Protein AF-A0AAE0NJY9-F1 (afdb_monomer_lite)

Sequence (200 aa):
ILQGIVARLEDDDWYVRREAIEALQVRADLTEGMLQGIVARLEDKEGRVRQAAIEALQGRADLTEGMLQGIVARLEDEDGFVRLAAIQALQGRADLTERILQGVAARLKDKEGFVRRAAIEALQDRADLTEGMLQGIAARLKDEYGFVRQAAIQALQGRADLTEGMLQGIVARLKDKDRFVRQVAIEALQGRADLTEGML

Organism: NCBI:txid92902

Foldseek 3Di:
DLVVLLVQCPPPDLVSVLVSLVVQLVDPPDDPVSLVSLLVQCPPPDLSSVLSSLSSLAPDPPDDPVSLVSLLVQCPPPDLSSVLSSLNSLAPDPPDDVVSLVSLLVQCPPPDLSSVLSSLNSCAPDPPDDVVSLVSLLVQCPPPDLSSVLSSLRSCAPDPPDDPSSLLSLLVQCPPPDPSSVVSSCVSCPPDPPDDPVSD

pLDDT: mean 95.66, std 4.54, range [76.12, 98.88]

InterPro domains:
  IPR011989 Armadillo-like helical [G3DSA:1.25.10.10] (1-91)
  IPR011989 Armadillo-like helical [G3DSA:1.25.10.10] (92-196)
  IPR016024 Armadillo-type fold [SSF48371] (6-190)
  IPR027165 Condensin complex subunit 3 [PTHR14418] (95-189)

Radius of gyration: 19.78 Å; chains: 1; bounding box: 40×28×62 Å

Secondary structure (DSSP, 8-state):
-HHHHHHHTT-SSHHHHHHHHHHHHT-S---HHHHHHHHTTTT-SSHHHHHHHHHHHTT-S---HHHHHHHHHGGG-SSHHHHHHHHHHHTT-SS--HHHHHHHHHGGG-SSHHHHHHHHHHHTT-TT--HHHHHHHHHGGG-SSHHHHHHHHHHHTT-TT--HHHHHHHHTTTT-SSHHHHHHHHHHHTT-TT--GGG-

Structure (mmCIF, N/CA/C/O backbone):
data_AF-A0AAE0NJY9-F1
#
_entry.id   AF-A0AAE0NJY9-F1
#
loop_
_atom_site.group_PDB
_atom_site.id
_atom_site.type_symbol
_atom_site.label_atom_id
_atom_site.label_alt_id
_atom_site.label_comp_id
_atom_site.label_asym_id
_atom_site.label_entity_id
_atom_site.label_seq_id
_atom_site.pdbx_PDB_ins_code
_atom_site.Cartn_x
_atom_site.Cartn_y
_atom_site.Cartn_z
_atom_site.occupancy
_atom_site.B_iso_or_equiv
_atom_site.auth_seq_id
_atom_site.auth_comp_id
_atom_site.auth_asym_id
_atom_site.auth_atom_id
_atom_site.pdbx_PDB_model_num
ATOM 1 N N . ILE A 1 1 ? 10.547 -7.584 -33.315 1.00 77.94 1 ILE A N 1
ATOM 2 C CA . ILE A 1 1 ? 9.487 -6.682 -32.795 1.00 77.94 1 ILE A CA 1
ATOM 3 C C . ILE A 1 1 ? 9.705 -6.394 -31.313 1.00 77.94 1 ILE A C 1
ATOM 5 O O . ILE A 1 1 ? 10.012 -5.255 -31.011 1.00 77.94 1 ILE A O 1
ATOM 9 N N . LEU A 1 2 ? 9.676 -7.394 -30.417 1.00 85.69 2 LEU A N 1
ATOM 10 C CA . LEU A 1 2 ? 9.905 -7.188 -28.973 1.00 85.69 2 LEU A CA 1
ATOM 11 C C . LEU A 1 2 ? 11.193 -6.422 -28.639 1.00 85.69 2 LEU A C 1
ATOM 13 O O . LEU A 1 2 ? 11.139 -5.444 -27.913 1.00 85.69 2 LEU A O 1
ATOM 17 N N . GLN A 1 3 ? 12.326 -6.791 -29.243 1.00 85.31 3 GLN A N 1
ATOM 18 C CA . GLN A 1 3 ? 13.592 -6.064 -29.059 1.00 85.31 3 GLN A CA 1
ATOM 19 C C . GLN A 1 3 ? 13.505 -4.578 -29.456 1.00 85.31 3 GLN A C 1
ATOM 21 O O . GLN A 1 3 ? 14.130 -3.730 -28.834 1.00 85.31 3 GLN A O 1
ATOM 26 N N . GLY A 1 4 ? 12.687 -4.248 -30.462 1.00 91.00 4 GLY A N 1
ATOM 27 C CA . GLY A 1 4 ? 12.443 -2.861 -30.856 1.00 91.00 4 GLY A CA 1
ATOM 28 C C . GLY A 1 4 ? 11.609 -2.091 -29.830 1.00 91.00 4 GLY A C 1
ATOM 29 O O . GLY A 1 4 ? 11.867 -0.913 -29.627 1.00 91.00 4 GLY A O 1
ATOM 30 N N . ILE A 1 5 ? 10.659 -2.754 -29.161 1.00 92.75 5 ILE A N 1
ATOM 31 C CA . ILE A 1 5 ? 9.865 -2.167 -28.067 1.00 92.75 5 ILE A CA 1
ATOM 32 C C . ILE A 1 5 ? 10.745 -1.971 -26.828 1.00 92.75 5 ILE A C 1
ATOM 34 O O . ILE A 1 5 ? 10.738 -0.900 -26.238 1.00 92.75 5 ILE A O 1
ATOM 38 N N . VAL A 1 6 ? 11.573 -2.959 -26.480 1.00 94.00 6 VAL A N 1
ATOM 39 C CA . VAL A 1 6 ? 12.527 -2.858 -25.362 1.00 94.00 6 VAL A CA 1
ATOM 40 C C . VAL A 1 6 ? 13.493 -1.690 -25.572 1.00 94.00 6 VAL A C 1
ATOM 42 O O . VAL A 1 6 ? 13.722 -0.920 -24.648 1.00 94.00 6 VAL A O 1
ATOM 45 N N . ALA A 1 7 ? 13.983 -1.477 -26.796 1.00 95.00 7 ALA A N 1
ATOM 46 C CA . ALA A 1 7 ? 14.824 -0.322 -27.115 1.00 95.00 7 ALA A CA 1
ATOM 47 C C . ALA A 1 7 ? 14.106 1.035 -26.950 1.00 95.00 7 ALA A C 1
ATOM 49 O O . ALA A 1 7 ? 14.766 2.058 -26.791 1.00 95.00 7 ALA A O 1
ATOM 50 N N . ARG A 1 8 ? 12.766 1.071 -26.992 1.00 97.81 8 ARG A N 1
ATOM 51 C CA . ARG A 1 8 ? 11.973 2.285 -26.729 1.00 97.81 8 ARG A CA 1
ATOM 52 C C . ARG A 1 8 ? 11.788 2.577 -25.245 1.00 97.81 8 ARG A C 1
ATOM 54 O O . ARG A 1 8 ? 11.371 3.679 -24.911 1.00 97.81 8 ARG A O 1
ATOM 61 N N . LEU A 1 9 ? 12.176 1.664 -24.352 1.00 97.38 9 LEU A N 1
ATOM 62 C CA . LEU A 1 9 ? 12.255 1.985 -22.930 1.00 97.38 9 LEU A CA 1
ATOM 63 C C . LEU A 1 9 ? 13.255 3.114 -22.673 1.00 97.38 9 LEU A C 1
ATOM 65 O O . LEU A 1 9 ? 13.071 3.834 -21.709 1.00 97.38 9 LEU A O 1
ATOM 69 N N . GLU A 1 10 ? 14.284 3.298 -23.502 1.00 96.94 10 GLU A N 1
ATOM 70 C CA . GLU A 1 10 ? 15.310 4.349 -23.361 1.00 96.94 10 GLU A CA 1
ATOM 71 C C . GLU A 1 10 ? 15.078 5.567 -24.265 1.00 96.94 10 GLU A C 1
ATOM 73 O O . GLU A 1 10 ? 15.980 6.377 -24.448 1.00 96.94 10 GLU A O 1
ATOM 78 N N . ASP A 1 11 ? 13.887 5.703 -24.849 1.00 98.44 11 ASP A N 1
ATOM 79 C CA . ASP A 1 11 ? 13.583 6.827 -25.734 1.00 98.44 11 ASP A CA 1
ATOM 80 C C . ASP A 1 11 ? 13.664 8.180 -25.002 1.00 98.44 11 ASP A C 1
ATOM 82 O O . ASP A 1 11 ? 13.348 8.274 -23.813 1.00 98.44 11 ASP A O 1
ATOM 86 N N . ASP A 1 12 ? 14.059 9.245 -25.699 1.00 97.75 12 ASP A N 1
ATOM 87 C CA . ASP A 1 12 ? 14.152 10.586 -25.111 1.00 97.75 12 ASP A CA 1
ATOM 88 C C . ASP A 1 12 ? 12.770 11.117 -24.690 1.00 97.75 12 ASP A C 1
ATOM 90 O O . ASP A 1 12 ? 12.641 11.807 -23.664 1.00 97.75 12 ASP A O 1
ATOM 94 N N . ASP A 1 13 ? 11.721 10.749 -25.433 1.00 98.31 13 ASP A N 1
ATOM 95 C CA . ASP A 1 13 ? 10.343 11.123 -25.136 1.00 98.31 13 ASP A CA 1
ATOM 96 C C . ASP A 1 13 ? 9.743 10.205 -24.059 1.00 98.31 13 ASP A C 1
ATOM 98 O O . ASP A 1 13 ? 9.629 8.987 -24.217 1.00 98.31 13 ASP A O 1
ATOM 102 N N . TRP A 1 14 ? 9.313 10.805 -22.945 1.00 98.25 14 TRP A N 1
ATOM 103 C CA . TRP A 1 14 ? 8.690 10.076 -21.839 1.00 98.25 14 TRP A CA 1
ATOM 104 C C . TRP A 1 14 ? 7.413 9.354 -22.267 1.00 98.25 14 TRP A C 1
ATOM 106 O O . TRP A 1 14 ? 7.109 8.287 -21.731 1.00 98.25 14 TRP A O 1
ATOM 116 N N . TYR A 1 15 ? 6.685 9.909 -23.238 1.00 98.25 15 TYR A N 1
ATOM 117 C CA . TYR A 1 15 ? 5.475 9.298 -23.759 1.00 98.25 15 TYR A CA 1
ATOM 118 C C . TYR A 1 15 ? 5.816 7.984 -24.461 1.00 98.25 15 TYR A C 1
ATOM 120 O O . TYR A 1 15 ? 5.212 6.956 -24.173 1.00 98.25 15 TYR A O 1
ATOM 128 N N . VAL A 1 16 ? 6.855 7.983 -25.300 1.00 98.38 16 VAL A N 1
ATOM 129 C CA . VAL A 1 16 ? 7.323 6.779 -25.999 1.00 98.38 16 VAL A CA 1
ATOM 130 C C . VAL A 1 16 ? 7.827 5.727 -25.009 1.00 98.38 16 VAL A C 1
ATOM 132 O O . VAL A 1 16 ? 7.485 4.552 -25.156 1.00 98.38 16 VAL A O 1
ATOM 135 N N . ARG A 1 17 ? 8.563 6.132 -23.962 1.00 98.56 17 ARG A N 1
ATOM 136 C CA . ARG A 1 17 ? 8.982 5.209 -22.891 1.00 98.56 17 ARG A CA 1
ATOM 137 C C . ARG A 1 17 ? 7.787 4.558 -22.196 1.00 98.56 17 ARG A C 1
ATOM 139 O O . ARG A 1 17 ? 7.793 3.347 -21.988 1.00 98.56 17 ARG A O 1
ATOM 146 N N . ARG A 1 18 ? 6.754 5.338 -21.863 1.00 98.12 18 ARG A N 1
ATOM 147 C CA . ARG A 1 18 ? 5.529 4.829 -21.228 1.00 98.12 18 ARG A CA 1
ATOM 148 C C . ARG A 1 18 ? 4.791 3.839 -22.130 1.00 98.12 18 ARG A C 1
ATOM 150 O O . ARG A 1 18 ? 4.488 2.738 -21.689 1.00 98.12 18 ARG A O 1
ATOM 157 N N . GLU A 1 19 ? 4.552 4.195 -23.390 1.00 97.81 19 GLU A N 1
ATOM 158 C CA . GLU A 1 19 ? 3.875 3.315 -24.357 1.00 97.81 19 GLU A CA 1
ATOM 159 C C . GLU A 1 19 ? 4.654 2.010 -24.580 1.00 97.81 19 GLU A C 1
ATOM 161 O O . GLU A 1 19 ? 4.066 0.942 -24.747 1.00 97.81 19 GLU A O 1
ATOM 166 N N . ALA A 1 20 ? 5.990 2.066 -24.537 1.00 97.69 20 ALA A N 1
ATOM 167 C CA . ALA A 1 20 ? 6.818 0.869 -24.590 1.00 97.69 20 ALA A CA 1
ATOM 168 C C . ALA A 1 20 ? 6.585 -0.047 -23.377 1.00 97.69 20 ALA A C 1
ATOM 170 O O . ALA A 1 20 ? 6.495 -1.261 -23.552 1.00 97.69 20 ALA A O 1
ATOM 171 N N . ILE A 1 21 ? 6.439 0.511 -22.171 1.00 97.88 21 ILE A N 1
ATOM 172 C CA . ILE A 1 21 ? 6.099 -0.257 -20.964 1.00 97.88 21 ILE A CA 1
ATOM 173 C C . ILE A 1 21 ? 4.702 -0.878 -21.089 1.00 97.88 21 ILE A C 1
ATOM 175 O O . ILE A 1 21 ? 4.560 -2.082 -20.879 1.00 97.88 21 ILE A O 1
ATOM 179 N N . GLU A 1 22 ? 3.694 -0.099 -21.486 1.00 95.06 22 GLU A N 1
ATOM 180 C CA . GLU A 1 22 ? 2.311 -0.579 -21.656 1.00 95.06 22 GLU A CA 1
ATOM 181 C C . GLU A 1 22 ? 2.233 -1.718 -22.690 1.00 95.06 22 GLU A C 1
ATOM 183 O O . GLU A 1 22 ? 1.571 -2.738 -22.477 1.00 95.06 22 GLU A O 1
ATOM 188 N N . ALA A 1 23 ? 2.992 -1.612 -23.785 1.00 94.69 23 ALA A N 1
ATOM 189 C CA . ALA A 1 23 ? 3.089 -2.667 -24.789 1.00 94.69 23 ALA A CA 1
ATOM 190 C C . ALA A 1 23 ? 3.749 -3.957 -24.258 1.00 94.69 23 ALA A C 1
ATOM 192 O O . ALA A 1 23 ? 3.446 -5.050 -24.752 1.00 94.69 23 ALA A O 1
ATOM 193 N N . LEU A 1 24 ? 4.652 -3.854 -23.275 1.00 93.75 24 LEU A N 1
ATOM 194 C CA . LEU A 1 24 ? 5.288 -5.006 -22.627 1.00 93.75 24 LEU A CA 1
ATOM 195 C C . LEU A 1 24 ? 4.425 -5.594 -21.500 1.00 93.75 24 LEU A C 1
ATOM 197 O O . LEU A 1 24 ? 4.460 -6.805 -21.303 1.00 93.75 24 LEU A O 1
ATOM 201 N N . GLN A 1 25 ? 3.620 -4.791 -20.800 1.00 89.94 25 GLN A N 1
ATOM 202 C CA . GLN A 1 25 ? 2.792 -5.222 -19.664 1.00 89.94 25 GLN A CA 1
ATOM 203 C C . GLN A 1 25 ? 1.857 -6.391 -20.002 1.00 89.94 25 GLN A C 1
ATOM 205 O O . GLN A 1 25 ? 1.717 -7.330 -19.222 1.00 89.94 25 GLN A O 1
ATOM 210 N N . VAL A 1 26 ? 1.235 -6.370 -21.182 1.00 85.81 26 VAL A N 1
ATOM 211 C CA . VAL A 1 26 ? 0.278 -7.407 -21.616 1.00 85.81 26 VAL A CA 1
ATOM 212 C C . VAL A 1 26 ? 0.947 -8.724 -22.042 1.00 85.81 26 VAL A C 1
ATOM 214 O O . VAL A 1 26 ? 0.278 -9.643 -22.518 1.00 85.81 26 VAL A O 1
ATOM 217 N N . ARG A 1 27 ? 2.276 -8.828 -21.918 1.00 87.56 27 ARG A N 1
ATOM 218 C CA . ARG A 1 27 ? 3.069 -9.970 -22.381 1.00 87.56 27 ARG A CA 1
ATOM 219 C C . ARG A 1 27 ? 3.390 -10.929 -21.239 1.00 87.56 27 ARG A C 1
ATOM 221 O O . ARG A 1 27 ? 4.022 -10.577 -20.242 1.00 87.56 27 ARG A O 1
ATOM 228 N N . ALA A 1 28 ? 3.027 -12.192 -21.440 1.00 82.69 28 ALA A N 1
ATOM 229 C CA . ALA A 1 28 ? 3.421 -13.276 -20.545 1.00 82.69 28 ALA A CA 1
ATOM 230 C C . ALA A 1 28 ? 4.877 -13.729 -20.776 1.00 82.69 28 ALA A C 1
ATOM 232 O O . ALA A 1 28 ? 5.520 -14.215 -19.854 1.00 82.69 28 ALA A O 1
ATOM 233 N N . ASP A 1 29 ? 5.411 -13.540 -21.986 1.00 87.88 29 ASP A N 1
ATOM 234 C CA . ASP A 1 29 ? 6.684 -14.089 -22.471 1.00 87.88 29 ASP A CA 1
ATOM 235 C C . ASP A 1 29 ? 7.893 -13.147 -22.301 1.00 87.88 29 ASP A C 1
ATOM 237 O O . ASP A 1 29 ? 8.842 -13.195 -23.086 1.00 87.88 29 ASP A O 1
ATOM 241 N N . LEU A 1 30 ? 7.872 -12.274 -21.289 1.00 91.69 30 LEU A N 1
ATOM 242 C CA . LEU A 1 30 ? 9.003 -11.388 -21.003 1.00 91.69 30 LEU A CA 1
ATOM 243 C C . LEU A 1 30 ? 10.177 -12.179 -20.425 1.00 91.69 30 LEU A C 1
ATOM 245 O O . LEU A 1 30 ? 10.031 -12.921 -19.458 1.00 91.69 30 LEU A O 1
ATOM 249 N N . THR A 1 31 ? 11.361 -11.995 -21.008 1.00 93.50 31 THR A N 1
ATOM 250 C CA . THR A 1 31 ? 12.595 -12.537 -20.433 1.00 93.50 31 THR A CA 1
ATOM 251 C C . THR A 1 31 ? 13.046 -11.686 -19.250 1.00 93.50 31 THR A C 1
ATOM 253 O O . THR A 1 31 ? 12.688 -10.511 -19.144 1.00 93.50 31 THR A O 1
ATOM 256 N N . GLU A 1 32 ? 13.911 -12.236 -18.397 1.00 92.75 32 GLU A N 1
ATOM 257 C CA . GLU A 1 32 ? 14.488 -11.491 -17.272 1.00 92.75 32 GLU A CA 1
ATOM 258 C C . GLU A 1 32 ? 15.148 -10.177 -17.722 1.00 92.75 32 GLU A C 1
ATOM 260 O O . GLU A 1 32 ? 14.927 -9.138 -17.112 1.00 92.75 32 GLU A O 1
ATOM 265 N N . GLY A 1 33 ? 15.881 -10.180 -18.842 1.00 92.62 33 GLY A N 1
ATOM 266 C CA . GLY A 1 33 ? 16.490 -8.960 -19.385 1.00 92.62 33 GLY A CA 1
ATOM 267 C C . GLY A 1 33 ? 15.469 -7.890 -19.795 1.00 92.62 33 GLY A 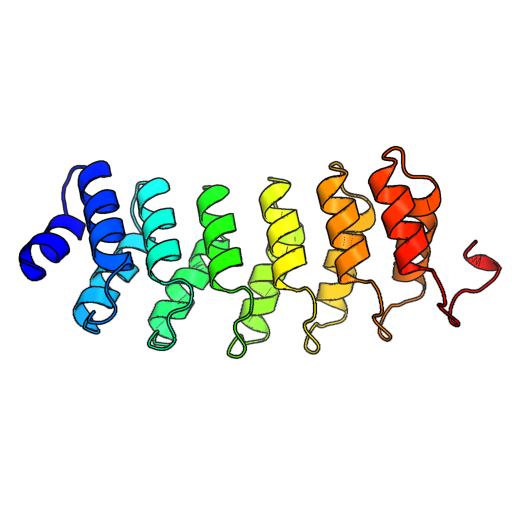C 1
ATOM 268 O O . GLY A 1 33 ? 15.734 -6.700 -19.648 1.00 92.62 33 GLY A O 1
ATOM 269 N N . MET A 1 34 ? 14.282 -8.289 -20.262 1.00 94.44 34 MET A N 1
ATOM 270 C CA . MET A 1 34 ? 13.198 -7.346 -20.568 1.00 94.44 34 MET A CA 1
ATOM 271 C C . MET A 1 34 ? 12.573 -6.786 -19.289 1.00 94.44 34 MET A C 1
ATOM 273 O O . MET A 1 34 ? 12.312 -5.586 -19.216 1.00 94.44 34 MET A O 1
ATOM 277 N N . LEU A 1 35 ? 12.392 -7.629 -18.267 1.00 95.25 35 LEU A N 1
ATOM 278 C CA . LEU A 1 35 ? 11.932 -7.193 -16.947 1.00 95.25 35 LEU A CA 1
ATOM 279 C C . LEU A 1 35 ? 12.924 -6.222 -16.303 1.00 95.25 35 LEU A C 1
ATOM 281 O O . LEU A 1 35 ? 12.499 -5.205 -15.769 1.00 95.25 35 LEU A O 1
ATOM 285 N N . GLN A 1 36 ? 14.232 -6.466 -16.425 1.00 95.50 36 GLN A N 1
ATOM 286 C CA . GLN A 1 36 ? 15.266 -5.530 -15.969 1.00 95.50 36 GLN A CA 1
ATOM 287 C C . GLN A 1 36 ? 15.153 -4.165 -16.666 1.00 95.50 36 GLN A C 1
ATOM 289 O O . GLN A 1 36 ? 15.304 -3.131 -16.020 1.00 95.50 36 GLN A O 1
ATOM 294 N N . GLY A 1 37 ? 14.813 -4.142 -17.959 1.00 96.00 37 GLY A N 1
ATOM 295 C CA . GLY A 1 37 ? 14.528 -2.897 -18.677 1.00 96.00 37 GLY A CA 1
ATOM 296 C C . GLY A 1 37 ? 13.346 -2.120 -18.083 1.00 96.00 37 GLY A C 1
ATOM 297 O O . GLY A 1 37 ? 13.431 -0.904 -17.925 1.00 96.00 37 GLY A O 1
ATOM 298 N N . ILE A 1 38 ? 12.262 -2.810 -17.711 1.00 97.38 38 ILE A N 1
ATOM 299 C CA . ILE A 1 38 ? 11.099 -2.194 -17.045 1.00 97.38 38 ILE A CA 1
ATOM 300 C C . ILE A 1 38 ? 11.475 -1.724 -15.633 1.00 97.38 38 ILE A C 1
ATOM 302 O O . ILE A 1 38 ? 11.136 -0.614 -15.236 1.00 97.38 38 ILE A O 1
ATOM 306 N N . VAL A 1 39 ? 12.235 -2.525 -14.885 1.00 98.06 39 VAL A N 1
ATOM 307 C CA . VAL A 1 39 ? 12.711 -2.189 -13.533 1.00 98.06 39 VAL A CA 1
ATOM 308 C C . VAL A 1 39 ? 13.590 -0.938 -13.555 1.00 98.06 39 VAL A C 1
ATOM 310 O O . VAL A 1 39 ? 13.431 -0.067 -12.705 1.00 98.06 39 VAL A O 1
ATOM 313 N N . ALA A 1 40 ? 14.428 -0.762 -14.579 1.00 97.94 40 ALA A N 1
ATOM 314 C CA . ALA A 1 40 ? 15.207 0.461 -14.775 1.00 97.94 40 ALA A CA 1
ATOM 315 C C . ALA A 1 40 ? 14.343 1.711 -15.049 1.00 97.94 40 ALA A C 1
ATOM 317 O O . ALA A 1 40 ? 14.844 2.835 -14.988 1.00 97.94 40 ALA A O 1
ATOM 318 N N . ARG A 1 41 ? 13.053 1.555 -15.375 1.00 98.50 41 ARG A N 1
ATOM 319 C CA . ARG A 1 41 ? 12.086 2.660 -15.510 1.00 98.50 41 ARG A CA 1
ATOM 320 C C . ARG A 1 41 ? 11.373 3.010 -14.214 1.00 98.50 41 ARG A C 1
ATOM 322 O O . ARG A 1 41 ? 10.742 4.060 -14.149 1.00 98.50 41 ARG A O 1
ATOM 329 N N . LEU A 1 42 ? 11.562 2.232 -13.148 1.00 98.62 42 LEU A N 1
ATOM 330 C CA . LEU A 1 42 ? 11.143 2.653 -11.815 1.00 98.62 42 LEU A CA 1
ATOM 331 C C . LEU A 1 42 ? 11.854 3.944 -11.400 1.00 98.62 42 LEU A C 1
ATOM 333 O O . LEU A 1 42 ? 11.258 4.734 -10.687 1.00 98.62 42 LEU A O 1
ATOM 337 N N . GLU A 1 43 ? 13.078 4.203 -11.867 1.00 98.19 43 GLU A N 1
ATOM 338 C CA . GLU A 1 43 ? 13.863 5.419 -11.582 1.00 98.19 43 GLU A CA 1
ATOM 339 C C . GLU A 1 43 ? 13.751 6.508 -12.660 1.00 98.19 43 GLU A C 1
ATOM 341 O O . GLU A 1 43 ? 14.562 7.431 -12.704 1.00 98.19 43 GLU A O 1
ATOM 346 N N . ASP A 1 44 ? 12.754 6.422 -13.544 1.00 98.69 44 ASP A N 1
ATOM 347 C CA . ASP A 1 44 ? 12.573 7.421 -14.593 1.00 98.69 44 ASP A CA 1
ATOM 348 C C . ASP A 1 44 ? 12.319 8.825 -14.020 1.00 98.69 44 ASP A C 1
ATOM 350 O O . ASP A 1 44 ? 11.645 8.991 -13.002 1.00 98.69 44 ASP A O 1
ATOM 354 N N . LYS A 1 45 ? 12.812 9.859 -14.707 1.00 97.94 45 LYS A N 1
ATOM 355 C CA . LYS A 1 45 ? 12.571 11.263 -14.336 1.00 97.94 45 LYS A CA 1
ATOM 356 C C . LYS A 1 45 ? 11.084 11.636 -14.346 1.00 97.94 45 LYS A C 1
ATOM 358 O O . LYS A 1 45 ? 10.679 12.526 -13.607 1.00 97.94 45 LYS A O 1
ATOM 363 N N . GLU A 1 46 ? 10.281 10.970 -15.172 1.00 98.56 46 GLU A N 1
ATOM 364 C CA . GLU A 1 46 ? 8.857 11.247 -15.332 1.00 98.56 46 GLU A CA 1
ATOM 365 C C . GLU A 1 46 ? 8.008 10.312 -14.461 1.00 98.56 46 GLU A C 1
ATOM 367 O O . GLU A 1 46 ? 8.038 9.090 -14.631 1.00 98.56 46 GLU A O 1
ATOM 372 N N . GLY A 1 47 ? 7.179 10.883 -13.581 1.00 98.50 47 GLY A N 1
ATOM 373 C CA . GLY A 1 47 ? 6.327 10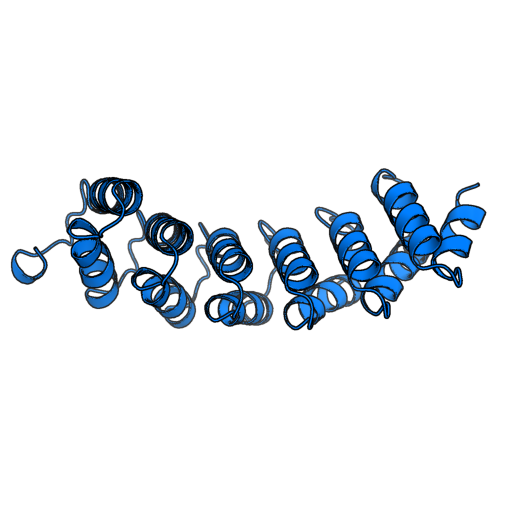.120 -12.661 1.00 98.50 47 GLY A CA 1
ATOM 374 C C . GLY A 1 47 ? 5.385 9.150 -13.379 1.00 98.50 47 GLY A C 1
ATOM 375 O O . GLY A 1 47 ? 5.223 8.010 -12.950 1.00 98.50 47 GLY A O 1
ATOM 376 N N . ARG A 1 48 ? 4.850 9.538 -14.544 1.00 98.44 48 ARG A N 1
ATOM 377 C CA . ARG A 1 48 ? 3.989 8.663 -15.365 1.00 98.44 48 ARG A CA 1
ATOM 378 C C . ARG A 1 48 ? 4.706 7.420 -15.888 1.00 98.44 48 ARG A C 1
ATOM 380 O O . ARG A 1 48 ? 4.081 6.373 -16.021 1.00 98.44 48 ARG A O 1
ATOM 387 N N . VAL A 1 49 ? 6.001 7.526 -16.186 1.00 98.75 49 VAL A N 1
ATOM 388 C CA . VAL A 1 49 ? 6.811 6.382 -16.629 1.00 98.75 49 VAL A CA 1
ATOM 389 C C . VAL A 1 49 ? 7.105 5.468 -15.440 1.00 98.75 49 VAL A C 1
ATOM 391 O O . VAL A 1 49 ? 6.953 4.253 -15.563 1.00 98.75 49 VAL A O 1
ATOM 394 N N . ARG A 1 50 ? 7.429 6.042 -14.271 1.00 98.81 50 ARG A N 1
ATOM 395 C CA . ARG A 1 50 ? 7.610 5.274 -13.027 1.00 98.81 50 ARG A CA 1
ATOM 396 C C . ARG A 1 50 ? 6.346 4.504 -12.646 1.00 98.81 50 ARG A C 1
ATOM 398 O O . ARG A 1 50 ? 6.427 3.322 -12.327 1.00 98.81 50 ARG A O 1
ATOM 405 N N . GLN A 1 51 ? 5.182 5.152 -12.720 1.00 98.69 51 GLN A N 1
ATOM 406 C CA . GLN A 1 51 ? 3.886 4.527 -12.454 1.00 98.69 51 GLN A CA 1
ATOM 407 C C . GLN A 1 51 ? 3.631 3.346 -13.402 1.00 98.69 51 GLN A C 1
ATOM 409 O O . GLN A 1 51 ? 3.381 2.239 -12.930 1.00 98.69 51 GLN A O 1
ATOM 414 N N . ALA A 1 52 ? 3.761 3.556 -14.717 1.00 98.31 52 ALA A N 1
ATOM 415 C CA . ALA A 1 52 ? 3.561 2.496 -15.706 1.00 98.31 52 ALA A CA 1
ATOM 416 C C . ALA A 1 52 ? 4.514 1.310 -15.478 1.00 98.31 52 ALA A C 1
ATOM 418 O O . ALA A 1 52 ? 4.116 0.155 -15.610 1.00 98.31 52 ALA A O 1
ATOM 419 N N . ALA A 1 53 ? 5.767 1.576 -15.088 1.00 98.56 53 ALA A N 1
ATOM 420 C CA . ALA A 1 53 ? 6.729 0.526 -14.759 1.00 98.56 53 ALA A CA 1
ATOM 421 C C . ALA A 1 53 ? 6.266 -0.329 -13.569 1.00 98.56 53 ALA A C 1
ATOM 423 O O . ALA A 1 53 ? 6.377 -1.551 -13.621 1.00 98.56 53 ALA A O 1
ATOM 424 N N . ILE A 1 54 ? 5.706 0.282 -12.520 1.00 98.56 54 ILE A N 1
ATOM 425 C CA . ILE A 1 54 ? 5.154 -0.457 -11.375 1.00 98.56 54 ILE A CA 1
ATOM 426 C C . ILE A 1 54 ? 3.952 -1.307 -11.801 1.00 98.56 54 ILE A C 1
ATOM 428 O O . ILE A 1 54 ? 3.894 -2.493 -11.475 1.00 98.56 54 ILE A O 1
ATOM 432 N N . GLU A 1 55 ? 3.018 -0.725 -12.555 1.00 97.00 55 GLU A N 1
ATOM 433 C CA . GLU A 1 55 ? 1.815 -1.413 -13.042 1.00 97.00 55 GLU A CA 1
ATOM 434 C C . GLU A 1 55 ? 2.163 -2.601 -13.955 1.00 97.00 55 GLU A C 1
ATOM 436 O O . GLU A 1 55 ? 1.523 -3.651 -13.884 1.00 97.00 55 GLU A O 1
ATOM 441 N N . ALA A 1 56 ? 3.226 -2.489 -14.755 1.00 96.56 56 ALA A N 1
ATOM 442 C CA . ALA A 1 56 ? 3.719 -3.580 -15.594 1.00 96.56 56 ALA A CA 1
ATOM 443 C C . ALA A 1 56 ? 4.351 -4.741 -14.804 1.00 96.56 56 ALA A C 1
ATOM 445 O O . ALA A 1 56 ? 4.386 -5.876 -15.289 1.00 96.56 56 ALA A O 1
ATOM 446 N N . LEU A 1 57 ? 4.852 -4.474 -13.596 1.00 95.81 57 LEU A N 1
ATOM 447 C CA . LEU A 1 57 ? 5.437 -5.479 -12.703 1.00 95.81 57 LEU A CA 1
ATOM 448 C C . LEU A 1 57 ? 4.408 -6.056 -11.714 1.00 95.81 57 LEU A C 1
ATOM 450 O O . LEU A 1 57 ? 4.661 -7.086 -11.087 1.00 95.81 57 LEU A O 1
ATOM 454 N N . GLN A 1 58 ? 3.241 -5.428 -11.569 1.00 94.31 58 GLN A N 1
ATOM 455 C CA . GLN A 1 58 ? 2.199 -5.864 -10.646 1.00 94.31 58 GLN A CA 1
ATOM 456 C C . GLN A 1 58 ? 1.703 -7.284 -10.964 1.00 94.31 58 GLN A C 1
ATOM 458 O O . GLN A 1 58 ? 1.480 -7.659 -12.113 1.00 94.31 58 GLN A O 1
ATOM 463 N N . GLY A 1 59 ? 1.513 -8.094 -9.915 1.00 90.00 59 GLY A N 1
ATOM 464 C CA . GLY A 1 59 ? 0.983 -9.459 -10.029 1.00 90.00 59 GLY A CA 1
ATOM 465 C C . GLY A 1 59 ? 1.951 -10.483 -10.631 1.00 90.00 59 GLY A C 1
ATOM 466 O O . GLY A 1 59 ? 1.609 -11.661 -10.728 1.00 90.00 59 GLY A O 1
ATOM 467 N N . ARG A 1 60 ? 3.167 -10.070 -11.005 1.00 91.06 60 ARG A N 1
ATOM 468 C CA . ARG A 1 60 ? 4.189 -10.972 -11.533 1.00 91.06 60 ARG A CA 1
ATOM 469 C C . ARG A 1 60 ? 4.811 -11.823 -10.424 1.00 91.06 60 ARG A C 1
ATOM 471 O O . ARG A 1 60 ? 5.297 -11.310 -9.410 1.00 91.06 60 ARG A O 1
ATOM 478 N N . ALA A 1 61 ? 4.797 -13.138 -10.639 1.00 88.31 61 ALA A N 1
ATOM 479 C CA . ALA A 1 61 ? 5.385 -14.131 -9.739 1.00 88.31 61 ALA A CA 1
ATOM 480 C C . ALA A 1 61 ? 6.881 -14.380 -10.013 1.00 88.31 61 ALA A C 1
ATOM 482 O O . ALA A 1 61 ? 7.573 -14.930 -9.166 1.00 88.31 61 ALA A O 1
ATOM 483 N N . ASP A 1 62 ? 7.377 -13.968 -11.181 1.00 90.06 62 ASP A N 1
ATOM 484 C CA . ASP A 1 62 ? 8.754 -14.142 -11.658 1.00 90.06 62 ASP A CA 1
ATOM 485 C C . ASP A 1 62 ? 9.685 -12.969 -11.294 1.00 90.06 62 ASP A C 1
ATOM 487 O O . ASP A 1 62 ? 10.802 -12.882 -11.801 1.00 90.06 62 ASP A O 1
ATOM 491 N N . LEU A 1 63 ? 9.253 -12.065 -10.406 1.00 93.00 63 LEU A N 1
ATOM 492 C CA . LEU A 1 63 ? 10.101 -10.976 -9.921 1.00 93.00 63 LEU A CA 1
ATOM 493 C C . LEU A 1 63 ? 11.168 -11.506 -8.965 1.00 93.00 63 LEU A C 1
ATOM 495 O O . LEU A 1 63 ? 10.860 -12.165 -7.971 1.00 93.00 63 LEU A O 1
ATOM 499 N N . THR A 1 64 ? 12.425 -11.152 -9.225 1.00 94.62 64 THR A N 1
ATOM 500 C CA . THR A 1 64 ? 13.507 -11.395 -8.268 1.00 94.62 64 THR A CA 1
ATOM 501 C C . THR A 1 64 ? 13.390 -10.447 -7.072 1.00 94.62 64 THR A C 1
ATOM 503 O O . THR A 1 64 ? 12.741 -9.399 -7.148 1.00 94.62 64 THR A O 1
ATOM 506 N N . GLU A 1 65 ? 14.067 -10.771 -5.968 1.00 93.44 65 GLU A N 1
ATOM 507 C CA . GLU A 1 65 ? 14.097 -9.908 -4.781 1.00 93.44 65 GLU A CA 1
ATOM 508 C C . GLU A 1 65 ? 14.571 -8.485 -5.118 1.00 93.44 65 GLU A C 1
ATOM 510 O O . GLU A 1 65 ? 13.966 -7.513 -4.674 1.00 93.44 65 GLU A O 1
ATOM 515 N N . GLY A 1 66 ? 15.593 -8.344 -5.969 1.00 94.81 66 GLY A N 1
ATOM 516 C CA . GLY A 1 66 ? 16.089 -7.035 -6.403 1.00 94.81 66 GLY A CA 1
ATOM 517 C C . GLY A 1 66 ? 15.043 -6.217 -7.168 1.00 94.81 66 GLY A C 1
ATOM 518 O O . GLY A 1 66 ? 14.907 -5.018 -6.931 1.00 94.81 66 GLY A O 1
ATOM 519 N N . MET A 1 67 ? 14.252 -6.861 -8.033 1.00 96.12 67 MET A N 1
ATOM 520 C CA . MET A 1 67 ? 13.160 -6.192 -8.753 1.00 96.12 67 MET A CA 1
ATOM 521 C C . MET A 1 67 ? 12.048 -5.752 -7.796 1.00 96.12 67 MET A C 1
ATOM 523 O O . MET A 1 67 ? 11.548 -4.630 -7.900 1.00 96.12 67 MET A O 1
ATOM 527 N N . LEU A 1 68 ? 11.699 -6.604 -6.825 1.00 96.19 68 LEU A N 1
ATOM 528 C CA . LEU A 1 68 ? 10.728 -6.269 -5.784 1.00 96.19 68 LEU A CA 1
ATOM 529 C C . LEU A 1 68 ? 11.206 -5.080 -4.938 1.00 96.19 68 LEU A C 1
ATOM 531 O O . LEU A 1 68 ? 10.419 -4.174 -4.671 1.00 96.19 68 LEU A O 1
ATOM 535 N N . GLN A 1 69 ? 12.491 -5.029 -4.569 1.00 96.88 69 GLN A N 1
ATOM 536 C CA . GLN A 1 69 ? 13.057 -3.886 -3.841 1.00 96.88 69 GLN A CA 1
ATOM 537 C C . GLN A 1 69 ? 12.976 -2.578 -4.640 1.00 96.88 69 GLN A C 1
ATOM 539 O O . GLN A 1 69 ? 12.762 -1.520 -4.048 1.00 96.88 69 GLN A O 1
ATOM 544 N N . GLY A 1 70 ? 13.056 -2.637 -5.973 1.00 97.69 70 GLY A N 1
ATOM 545 C CA . GLY A 1 70 ? 12.789 -1.483 -6.834 1.00 97.69 70 GLY A CA 1
ATOM 546 C C . GLY A 1 70 ? 11.379 -0.913 -6.633 1.00 97.69 70 GLY A C 1
ATOM 547 O O . GLY A 1 70 ? 11.216 0.299 -6.496 1.00 97.69 70 GLY A O 1
ATOM 548 N N . ILE A 1 71 ? 10.358 -1.776 -6.547 1.00 98.25 71 ILE A N 1
ATOM 549 C CA . ILE A 1 71 ? 8.969 -1.364 -6.267 1.00 98.25 71 ILE A CA 1
ATOM 550 C C . ILE A 1 71 ? 8.853 -0.815 -4.839 1.00 98.25 71 ILE A C 1
ATOM 552 O O . ILE A 1 71 ? 8.238 0.228 -4.623 1.00 98.25 71 ILE A O 1
ATOM 556 N N . VAL A 1 72 ? 9.485 -1.470 -3.861 1.00 98.44 72 VAL A N 1
ATOM 557 C CA . VAL A 1 72 ? 9.491 -1.022 -2.456 1.00 98.44 72 VAL A CA 1
ATOM 558 C C . VAL A 1 72 ? 10.084 0.383 -2.326 1.00 98.44 72 VAL A C 1
ATOM 560 O O . VAL A 1 72 ? 9.530 1.213 -1.608 1.00 98.44 72 VAL A O 1
ATOM 563 N N . ALA A 1 73 ? 11.145 0.703 -3.070 1.00 98.50 73 ALA A N 1
ATOM 564 C CA . ALA A 1 73 ? 11.732 2.043 -3.088 1.00 98.50 73 ALA A CA 1
ATOM 565 C C . ALA A 1 73 ? 10.773 3.120 -3.633 1.00 98.50 73 ALA A C 1
ATOM 567 O O . ALA A 1 73 ? 10.933 4.303 -3.332 1.00 98.50 73 ALA A O 1
ATOM 568 N N . ARG A 1 74 ? 9.762 2.746 -4.429 1.00 98.69 74 ARG A N 1
ATOM 569 C CA . ARG A 1 74 ? 8.717 3.661 -4.923 1.00 98.69 74 ARG A CA 1
ATOM 570 C C . ARG A 1 74 ? 7.614 3.941 -3.916 1.00 98.69 74 ARG A C 1
ATOM 572 O O . ARG A 1 74 ? 6.838 4.869 -4.122 1.00 98.69 74 ARG A O 1
ATOM 579 N N . LEU A 1 75 ? 7.606 3.261 -2.769 1.00 98.81 75 LEU A N 1
ATOM 580 C CA . LEU A 1 75 ? 6.788 3.702 -1.646 1.00 98.81 75 LEU A CA 1
ATOM 581 C C . LEU A 1 75 ? 7.155 5.124 -1.221 1.00 98.81 75 LEU A C 1
ATOM 583 O O . LEU A 1 75 ? 6.281 5.806 -0.717 1.00 98.81 75 LEU A O 1
ATOM 587 N N . GLU A 1 76 ? 8.395 5.586 -1.394 1.00 98.44 76 GLU A N 1
ATOM 588 C CA . GLU A 1 76 ? 8.862 6.927 -0.991 1.00 98.44 76 GLU A CA 1
ATOM 589 C C . GLU A 1 76 ? 8.944 7.930 -2.150 1.00 98.44 76 GLU A C 1
ATOM 591 O O . GLU A 1 76 ? 9.561 8.984 -2.011 1.00 98.44 76 GLU A O 1
ATOM 596 N N . ASP A 1 77 ? 8.319 7.622 -3.286 1.00 98.81 77 ASP A N 1
ATOM 597 C CA . ASP A 1 77 ? 8.340 8.495 -4.458 1.00 98.81 77 ASP A CA 1
ATOM 598 C C . ASP A 1 77 ? 7.739 9.882 -4.170 1.00 98.81 77 ASP A C 1
ATOM 600 O O . ASP A 1 77 ? 6.819 10.022 -3.364 1.00 98.81 77 ASP A O 1
ATOM 604 N N . GLU A 1 78 ? 8.227 10.924 -4.838 1.00 98.31 78 GLU A N 1
ATOM 605 C CA . GLU A 1 78 ? 7.694 12.286 -4.703 1.00 98.31 78 GLU A CA 1
ATOM 606 C C . GLU A 1 78 ? 6.238 12.407 -5.197 1.00 98.31 78 GLU A C 1
ATOM 608 O O . GLU A 1 78 ? 5.436 13.161 -4.623 1.00 98.31 78 GLU A O 1
ATOM 613 N N . ASP A 1 79 ? 5.873 11.619 -6.212 1.00 98.69 79 ASP A N 1
ATOM 614 C CA . ASP A 1 79 ? 4.555 11.609 -6.836 1.00 98.69 79 ASP A CA 1
ATOM 615 C C . ASP A 1 79 ? 3.611 10.653 -6.091 1.00 98.69 79 ASP A C 1
ATOM 617 O O . ASP A 1 79 ? 3.887 9.464 -5.907 1.00 98.69 79 ASP A O 1
ATOM 621 N N . GLY A 1 80 ? 2.459 11.174 -5.661 1.00 98.69 80 GLY A N 1
ATOM 622 C CA . GLY A 1 80 ? 1.447 10.394 -4.952 1.00 98.69 80 GLY A CA 1
ATOM 623 C C . GLY A 1 80 ? 0.879 9.235 -5.775 1.00 98.69 80 GLY A C 1
ATOM 624 O O . GLY A 1 80 ? 0.575 8.190 -5.199 1.00 98.69 80 GLY A O 1
ATOM 625 N N . PHE A 1 81 ? 0.765 9.367 -7.100 1.00 98.69 81 PHE A N 1
ATOM 626 C CA . PHE A 1 81 ? 0.278 8.287 -7.966 1.00 98.69 81 PHE A CA 1
ATOM 627 C C . PHE A 1 81 ? 1.292 7.148 -8.090 1.00 98.69 81 PHE A C 1
ATOM 629 O O . PHE A 1 81 ? 0.903 5.981 -8.104 1.00 98.69 81 PHE A O 1
ATOM 636 N N . VAL A 1 82 ? 2.590 7.461 -8.077 1.00 98.88 82 VAL A N 1
ATOM 637 C CA . VAL A 1 82 ? 3.652 6.444 -8.058 1.00 98.88 82 VAL A CA 1
ATOM 638 C C . VAL A 1 82 ? 3.656 5.701 -6.721 1.00 98.88 82 VAL A C 1
ATOM 640 O O . VAL A 1 82 ? 3.712 4.470 -6.702 1.00 98.88 82 VAL A O 1
ATOM 643 N N . ARG A 1 83 ? 3.498 6.416 -5.597 1.00 98.88 83 ARG A N 1
ATOM 644 C CA . ARG A 1 83 ? 3.354 5.779 -4.275 1.00 98.88 83 ARG A CA 1
ATOM 645 C C . ARG A 1 83 ? 2.114 4.890 -4.191 1.00 98.88 83 ARG A C 1
ATOM 647 O O . ARG A 1 83 ? 2.193 3.792 -3.645 1.00 98.88 83 ARG A O 1
ATOM 654 N N . LEU A 1 84 ? 0.985 5.337 -4.745 1.00 98.81 84 LEU A N 1
ATOM 655 C CA . LEU A 1 84 ? -0.240 4.539 -4.848 1.00 98.81 84 LEU A CA 1
ATOM 656 C C . LEU A 1 84 ? 0.007 3.242 -5.629 1.00 98.81 84 LEU A C 1
ATOM 658 O O . LEU A 1 84 ? -0.307 2.167 -5.118 1.00 98.81 84 LEU A O 1
ATOM 662 N N . ALA A 1 85 ? 0.604 3.335 -6.820 1.00 98.62 85 ALA A N 1
ATOM 663 C CA . ALA A 1 85 ? 0.912 2.171 -7.644 1.00 98.62 85 ALA A CA 1
ATOM 664 C C . ALA A 1 85 ? 1.850 1.197 -6.914 1.00 98.62 85 ALA A C 1
ATOM 666 O O . ALA A 1 85 ? 1.616 -0.010 -6.931 1.00 98.62 85 ALA A O 1
ATOM 667 N N . ALA A 1 86 ? 2.866 1.702 -6.202 1.00 98.81 86 ALA A N 1
ATOM 668 C CA . ALA A 1 86 ? 3.773 0.869 -5.409 1.00 98.81 86 ALA A CA 1
ATOM 669 C C . ALA A 1 86 ? 3.026 0.077 -4.326 1.00 98.81 86 ALA A C 1
ATOM 671 O O . ALA A 1 86 ? 3.248 -1.122 -4.169 1.00 98.81 86 ALA A O 1
ATOM 672 N N . ILE A 1 87 ? 2.100 0.721 -3.608 1.00 98.75 87 ILE A N 1
ATOM 673 C CA . ILE A 1 87 ? 1.269 0.050 -2.601 1.00 98.75 87 ILE A CA 1
ATOM 674 C C . ILE A 1 87 ? 0.387 -1.027 -3.250 1.00 98.75 87 ILE A C 1
ATOM 676 O O . ILE A 1 87 ? 0.337 -2.152 -2.755 1.00 98.75 87 ILE A O 1
ATOM 680 N N . GLN A 1 88 ? -0.265 -0.713 -4.372 1.00 98.06 88 GLN A N 1
ATOM 681 C CA . GLN A 1 88 ? -1.131 -1.654 -5.093 1.00 98.06 88 GLN A CA 1
ATOM 682 C C . GLN A 1 88 ? -0.358 -2.851 -5.662 1.00 98.06 88 GLN A C 1
ATOM 684 O O . GLN A 1 88 ? -0.863 -3.971 -5.642 1.00 98.06 88 GLN A O 1
ATOM 689 N N . ALA A 1 89 ? 0.882 -2.650 -6.112 1.00 97.50 89 ALA A N 1
ATOM 690 C CA . ALA A 1 89 ? 1.740 -3.730 -6.594 1.00 97.50 89 ALA A CA 1
ATOM 691 C C . ALA A 1 89 ? 2.207 -4.681 -5.478 1.00 97.50 89 ALA A C 1
ATOM 693 O O . ALA A 1 89 ? 2.476 -5.856 -5.738 1.00 97.50 89 ALA A O 1
ATOM 694 N N . LEU A 1 90 ? 2.294 -4.188 -4.238 1.00 97.19 90 LEU A N 1
ATOM 695 C CA . LEU A 1 90 ? 2.626 -4.989 -3.057 1.00 97.19 90 LEU A CA 1
ATOM 696 C C . LEU A 1 90 ? 1.387 -5.644 -2.424 1.00 97.19 90 LEU A C 1
ATOM 698 O O . LEU A 1 90 ? 1.510 -6.656 -1.735 1.00 97.19 90 LEU A O 1
ATOM 702 N N . GLN A 1 91 ? 0.189 -5.110 -2.655 1.00 95.81 91 GLN A N 1
ATOM 703 C CA . GLN A 1 91 ? -1.049 -5.641 -2.091 1.00 95.81 91 GLN A CA 1
ATOM 704 C C . GLN A 1 91 ? -1.278 -7.111 -2.484 1.00 95.81 91 GLN A C 1
ATOM 706 O O . GLN A 1 91 ? -1.120 -7.510 -3.635 1.00 95.81 91 GLN A O 1
ATOM 711 N N . GLY A 1 92 ? -1.665 -7.931 -1.502 1.00 91.56 92 GLY A N 1
ATOM 712 C CA . GLY A 1 92 ? -1.966 -9.354 -1.700 1.00 91.56 92 GLY A CA 1
ATOM 713 C C . GLY A 1 92 ? -0.742 -10.261 -1.874 1.00 91.56 92 GLY A C 1
ATOM 714 O O . GLY A 1 92 ? -0.898 -11.480 -1.938 1.00 91.56 92 GLY A O 1
ATOM 715 N N . ARG A 1 93 ? 0.478 -9.710 -1.905 1.00 93.50 93 ARG A N 1
ATOM 716 C CA . ARG A 1 93 ? 1.703 -10.513 -1.942 1.00 93.50 93 ARG A CA 1
ATOM 717 C C . ARG A 1 93 ? 1.933 -11.231 -0.608 1.00 93.50 93 ARG A C 1
ATOM 719 O O . ARG A 1 93 ? 1.926 -10.621 0.467 1.00 93.50 93 ARG A O 1
ATOM 726 N N . ALA A 1 94 ? 2.149 -12.542 -0.684 1.00 89.81 94 ALA A N 1
ATOM 727 C CA . ALA A 1 94 ? 2.414 -13.389 0.480 1.00 89.81 94 ALA A CA 1
ATOM 728 C C . ALA A 1 94 ? 3.895 -13.380 0.901 1.00 89.81 94 ALA A C 1
ATOM 730 O O . ALA A 1 94 ? 4.206 -13.672 2.049 1.00 89.81 94 ALA A O 1
ATOM 731 N N . ASP A 1 95 ? 4.799 -13.017 -0.009 1.00 90.00 95 ASP A N 1
ATOM 732 C CA . ASP A 1 95 ? 6.256 -13.023 0.162 1.00 90.00 95 ASP A CA 1
ATOM 733 C C . ASP A 1 95 ? 6.820 -11.716 0.752 1.00 90.00 95 ASP A C 1
ATOM 735 O O . ASP A 1 95 ? 8.028 -11.480 0.723 1.00 90.00 95 ASP A O 1
ATOM 739 N N . LEU A 1 96 ? 5.963 -10.847 1.298 1.00 94.56 96 LEU A N 1
ATOM 740 C CA . LEU A 1 96 ? 6.402 -9.591 1.901 1.00 94.56 96 LEU A CA 1
ATOM 741 C C . LEU A 1 96 ? 7.016 -9.819 3.280 1.00 94.56 96 LEU A C 1
ATOM 743 O O . LEU A 1 96 ? 6.392 -10.387 4.172 1.00 94.56 96 LEU A O 1
ATOM 747 N N . THR A 1 97 ? 8.223 -9.295 3.474 1.00 95.81 97 THR A N 1
ATOM 748 C CA . THR A 1 97 ? 8.856 -9.248 4.795 1.00 95.81 97 THR A CA 1
ATOM 749 C C . THR A 1 97 ? 8.206 -8.183 5.676 1.00 95.81 97 THR A C 1
ATOM 751 O O . THR A 1 97 ? 7.659 -7.194 5.178 1.00 95.81 97 THR A O 1
ATOM 754 N N . GLU A 1 98 ? 8.353 -8.313 6.997 1.00 96.56 98 GLU A N 1
ATOM 755 C CA . GLU A 1 98 ? 7.884 -7.293 7.945 1.00 96.56 98 GLU A CA 1
ATOM 756 C C . GLU A 1 98 ? 8.445 -5.902 7.608 1.00 96.56 98 GLU A C 1
ATOM 758 O O . GLU A 1 98 ? 7.724 -4.911 7.666 1.00 96.56 98 GLU A O 1
ATOM 763 N N . ARG A 1 99 ? 9.709 -5.813 7.171 1.00 96.62 99 ARG A N 1
ATOM 764 C CA . ARG A 1 99 ? 10.332 -4.546 6.758 1.00 96.62 99 ARG A CA 1
ATOM 765 C C . ARG A 1 99 ? 9.582 -3.881 5.600 1.00 96.62 99 ARG A C 1
ATOM 767 O O . ARG A 1 99 ? 9.422 -2.662 5.601 1.00 96.62 99 ARG A O 1
ATOM 774 N N . ILE A 1 100 ? 9.113 -4.657 4.623 1.00 97.69 100 ILE A N 1
ATOM 775 C CA . ILE A 1 100 ? 8.319 -4.123 3.509 1.00 97.69 100 ILE A CA 1
ATOM 776 C C . ILE A 1 100 ? 6.949 -3.660 4.016 1.00 97.69 100 ILE A C 1
ATOM 778 O O . ILE A 1 100 ? 6.513 -2.559 3.679 1.00 97.69 100 ILE A O 1
ATOM 782 N N . LEU A 1 101 ? 6.306 -4.442 4.888 1.00 98.19 101 LEU A N 1
ATOM 783 C CA . LEU A 1 101 ? 5.041 -4.051 5.517 1.00 98.19 101 LEU A CA 1
ATOM 784 C C . LEU A 1 101 ? 5.183 -2.777 6.358 1.00 98.19 101 LEU A C 1
ATOM 786 O O . LEU A 1 101 ? 4.287 -1.938 6.342 1.00 98.19 101 LEU A O 1
ATOM 790 N N . GLN A 1 102 ? 6.317 -2.571 7.033 1.00 98.06 102 GLN A N 1
ATOM 791 C CA . GLN A 1 102 ? 6.626 -1.319 7.732 1.00 98.06 102 GLN A CA 1
ATOM 792 C C . GLN A 1 102 ? 6.731 -0.140 6.752 1.00 98.06 102 GLN A C 1
ATOM 794 O O . GLN A 1 102 ? 6.233 0.946 7.053 1.00 98.06 102 GLN A O 1
ATOM 799 N N . GLY A 1 103 ? 7.308 -0.353 5.565 1.00 98.12 103 GLY A N 1
ATOM 800 C CA . GLY A 1 103 ? 7.317 0.633 4.480 1.00 98.12 103 GLY A CA 1
ATOM 801 C C . GLY A 1 103 ? 5.906 1.011 4.015 1.00 98.12 103 GLY A C 1
ATOM 802 O O . GLY A 1 103 ? 5.592 2.196 3.892 1.00 98.12 103 GLY A O 1
ATOM 803 N N . VAL A 1 104 ? 5.021 0.025 3.831 1.00 98.62 104 VAL A N 1
ATOM 804 C CA . VAL A 1 104 ? 3.601 0.266 3.509 1.00 98.62 104 VAL A CA 1
ATOM 805 C C . VAL A 1 104 ? 2.902 0.989 4.667 1.00 98.62 104 VAL A C 1
ATOM 807 O O . VAL A 1 104 ? 2.220 1.990 4.457 1.00 98.62 104 VAL A O 1
ATOM 810 N N . ALA A 1 105 ? 3.130 0.569 5.912 1.00 98.69 105 ALA A N 1
ATOM 811 C CA . ALA A 1 105 ? 2.556 1.201 7.098 1.00 98.69 105 ALA A CA 1
ATOM 812 C C . ALA A 1 105 ? 3.019 2.656 7.285 1.00 98.69 105 ALA A C 1
ATOM 814 O O . ALA A 1 105 ? 2.255 3.490 7.776 1.00 98.69 105 ALA A O 1
ATOM 815 N N . ALA A 1 106 ? 4.225 3.018 6.839 1.00 98.62 106 ALA A N 1
ATOM 816 C CA . ALA A 1 106 ? 4.674 4.409 6.835 1.00 98.62 106 ALA A CA 1
ATOM 817 C C . ALA A 1 106 ? 3.776 5.307 5.959 1.00 98.62 106 ALA A C 1
ATOM 819 O O . ALA A 1 106 ? 3.571 6.482 6.282 1.00 98.62 106 ALA A O 1
ATOM 820 N N . ARG A 1 107 ? 3.168 4.752 4.899 1.00 98.81 107 ARG A N 1
ATOM 821 C CA . ARG A 1 107 ? 2.215 5.449 4.018 1.00 98.81 107 ARG A CA 1
ATOM 822 C C . ARG A 1 107 ? 0.833 5.648 4.627 1.00 98.81 107 ARG A C 1
ATOM 824 O O . ARG A 1 107 ? 0.058 6.456 4.126 1.00 98.81 107 ARG A O 1
ATOM 831 N N . LEU A 1 108 ? 0.551 5.068 5.794 1.00 98.81 108 LEU A N 1
ATOM 832 C CA . LEU A 1 108 ? -0.636 5.446 6.560 1.00 98.81 108 LEU A CA 1
ATOM 833 C C . LEU A 1 108 ? -0.618 6.943 6.891 1.00 98.81 108 LEU A C 1
ATOM 835 O O . LEU A 1 108 ? -1.682 7.533 7.002 1.00 98.81 108 LEU A O 1
ATOM 839 N N . LYS A 1 109 ? 0.552 7.579 7.045 1.00 98.50 109 LYS A N 1
ATOM 840 C CA . LYS A 1 109 ? 0.705 9.017 7.357 1.00 98.50 109 LYS A CA 1
ATOM 841 C C . LYS A 1 109 ? 0.958 9.893 6.122 1.00 98.50 109 LYS A C 1
ATOM 843 O O . LYS A 1 109 ? 1.428 11.017 6.269 1.00 98.50 109 LYS A O 1
ATOM 848 N N . ASP A 1 110 ? 0.689 9.378 4.929 1.00 98.88 110 ASP A N 1
ATOM 849 C CA . ASP A 1 110 ? 0.940 10.091 3.680 1.00 98.88 110 ASP A CA 1
ATOM 850 C C . ASP A 1 110 ? 0.135 11.401 3.562 1.00 98.88 110 ASP A C 1
ATOM 852 O O . ASP A 1 110 ? -0.959 11.521 4.121 1.00 98.88 110 ASP A O 1
ATOM 856 N N . LYS A 1 111 ? 0.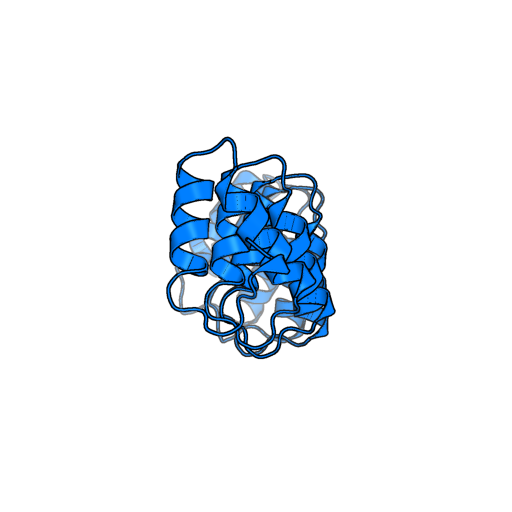668 12.394 2.843 1.00 98.31 111 LYS A N 1
ATOM 857 C CA . LYS A 1 111 ? 0.010 13.697 2.660 1.00 98.31 111 LYS A CA 1
ATOM 858 C C . LYS A 1 111 ? -1.254 13.577 1.796 1.00 98.31 111 LYS A C 1
ATOM 860 O O . LYS A 1 111 ? -2.234 14.270 2.070 1.00 98.31 111 LYS A O 1
ATOM 865 N N . GLU A 1 112 ? -1.291 12.667 0.821 1.00 98.75 112 GLU A N 1
ATOM 866 C CA . GLU A 1 112 ? -2.469 12.437 -0.013 1.00 98.75 112 GLU A CA 1
ATOM 867 C C . GLU A 1 112 ? -3.389 11.352 0.577 1.00 98.75 112 GLU A C 1
ATOM 869 O O . GLU A 1 112 ? -2.988 10.218 0.843 1.00 98.75 112 GLU A O 1
ATOM 874 N N . GLY A 1 113 ? -4.678 11.673 0.737 1.00 98.75 113 GLY A N 1
ATOM 875 C CA . GLY A 1 113 ? -5.651 10.760 1.351 1.00 98.75 113 GLY A CA 1
ATOM 876 C C . GLY A 1 113 ? -5.838 9.437 0.601 1.00 98.75 113 GLY A C 1
ATOM 877 O O . GLY A 1 113 ? -6.048 8.403 1.231 1.00 98.75 113 GLY A O 1
ATOM 878 N N . PHE A 1 114 ? -5.725 9.436 -0.731 1.00 98.75 114 PHE A N 1
ATOM 879 C CA . PHE A 1 114 ? -5.841 8.207 -1.525 1.00 98.75 114 PHE A CA 1
ATOM 880 C C . PHE A 1 114 ? -4.668 7.242 -1.289 1.00 98.75 114 PHE A C 1
ATOM 882 O O . PHE A 1 114 ? -4.884 6.034 -1.257 1.00 98.75 114 PHE A O 1
ATOM 889 N N . VAL A 1 115 ? -3.459 7.755 -1.026 1.00 98.88 115 VAL A N 1
ATOM 890 C CA . VAL A 1 115 ? -2.294 6.934 -0.654 1.00 98.88 115 VAL A CA 1
ATOM 891 C C . VAL A 1 115 ? -2.497 6.341 0.739 1.00 98.88 115 VAL A C 1
ATOM 893 O O . VAL A 1 115 ? -2.269 5.149 0.942 1.00 98.88 115 VAL A O 1
ATOM 896 N N . ARG A 1 116 ? -3.016 7.135 1.689 1.00 98.88 116 ARG A N 1
ATOM 897 C CA . ARG A 1 116 ? -3.365 6.637 3.032 1.00 98.88 116 ARG A CA 1
ATOM 898 C C . ARG A 1 116 ? -4.387 5.505 2.972 1.00 98.88 116 ARG A C 1
ATOM 900 O O . ARG A 1 116 ? -4.214 4.502 3.657 1.00 98.88 116 ARG A O 1
ATOM 907 N N . ARG A 1 117 ? -5.435 5.652 2.152 1.00 98.81 117 ARG A N 1
ATOM 908 C CA . ARG A 1 117 ? -6.440 4.602 1.930 1.00 98.81 117 ARG A CA 1
ATOM 909 C C . ARG A 1 117 ? -5.804 3.336 1.358 1.00 98.81 117 ARG A C 1
ATOM 911 O O . ARG A 1 117 ? -6.021 2.271 1.922 1.00 98.81 117 ARG A O 1
ATOM 918 N N . ALA A 1 118 ? -5.007 3.459 0.300 1.00 98.75 118 ALA A N 1
ATOM 919 C CA . ALA A 1 118 ? -4.352 2.307 -0.310 1.00 98.75 118 ALA A CA 1
ATOM 920 C C . ALA A 1 118 ? -3.442 1.575 0.685 1.00 98.75 118 ALA A C 1
ATOM 922 O O . ALA A 1 118 ? -3.431 0.350 0.721 1.00 98.75 118 ALA A O 1
ATOM 923 N N . ALA A 1 119 ? -2.721 2.306 1.543 1.00 98.88 119 ALA A N 1
ATOM 924 C CA . ALA A 1 119 ? -1.900 1.701 2.590 1.00 98.88 119 ALA A CA 1
ATOM 925 C C . ALA A 1 119 ? -2.739 0.889 3.591 1.00 98.88 119 ALA A C 1
ATOM 927 O O . ALA A 1 119 ? -2.313 -0.182 4.012 1.00 98.88 119 ALA A O 1
ATOM 928 N N . ILE A 1 120 ? -3.933 1.370 3.955 1.00 98.88 120 ILE A N 1
ATOM 929 C CA . ILE A 1 120 ? -4.865 0.617 4.807 1.00 98.88 120 ILE A CA 1
ATOM 930 C C . ILE A 1 120 ? -5.334 -0.655 4.090 1.00 98.88 120 ILE A C 1
ATOM 932 O O . ILE A 1 120 ? -5.264 -1.732 4.672 1.00 98.88 120 ILE A O 1
ATOM 936 N N . GLU A 1 121 ? -5.765 -0.541 2.832 1.00 98.25 121 GLU A N 1
ATOM 937 C CA . GLU A 1 121 ? -6.255 -1.672 2.027 1.00 98.25 121 GLU A CA 1
ATOM 938 C C . GLU A 1 121 ? -5.164 -2.729 1.786 1.00 98.25 121 GLU A C 1
ATOM 940 O O . GLU A 1 121 ? -5.440 -3.923 1.836 1.00 98.25 121 GLU A O 1
ATOM 945 N N . ALA A 1 122 ? -3.908 -2.319 1.595 1.00 98.00 122 ALA A N 1
ATOM 946 C CA . ALA A 1 122 ? -2.786 -3.240 1.415 1.00 98.00 122 ALA A CA 1
ATOM 947 C C . ALA A 1 122 ? -2.389 -3.991 2.697 1.00 98.00 122 ALA A C 1
ATOM 949 O O . ALA A 1 122 ? -1.832 -5.088 2.623 1.00 98.00 122 ALA A O 1
ATOM 950 N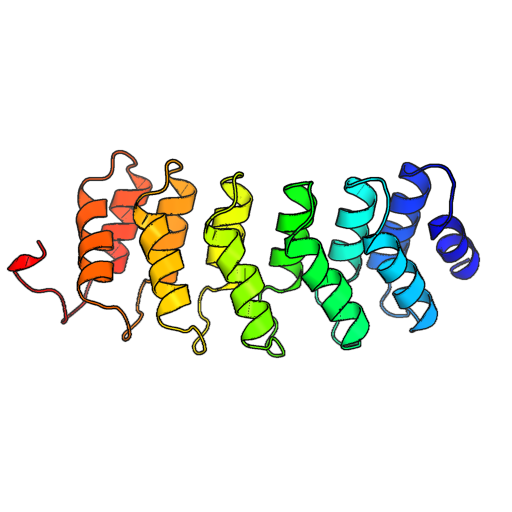 N . LEU A 1 123 ? -2.664 -3.408 3.866 1.00 97.88 123 LEU A N 1
ATOM 951 C CA . LEU A 1 123 ? -2.467 -4.052 5.166 1.00 97.88 123 LEU A CA 1
ATOM 952 C C . LEU A 1 123 ? -3.712 -4.826 5.623 1.00 97.88 123 LEU A C 1
ATOM 954 O O . LEU A 1 123 ? -3.630 -5.594 6.579 1.00 97.88 123 LEU A O 1
ATOM 958 N N . GLN A 1 124 ? -4.853 -4.648 4.957 1.00 94.62 124 GLN A N 1
ATOM 959 C CA . GLN A 1 124 ? -6.094 -5.335 5.289 1.00 94.62 124 GLN A CA 1
ATOM 960 C C . GLN A 1 124 ? -5.919 -6.861 5.220 1.00 94.62 124 GLN A C 1
ATOM 962 O O . GLN A 1 124 ? -5.164 -7.377 4.397 1.00 94.62 124 GLN A O 1
ATOM 967 N N . ASP A 1 125 ? -6.608 -7.580 6.110 1.00 88.94 125 ASP A N 1
ATOM 968 C CA . ASP A 1 125 ? -6.666 -9.050 6.159 1.00 88.94 125 ASP A CA 1
ATOM 969 C C . ASP A 1 125 ? -5.318 -9.759 6.383 1.00 88.94 125 ASP A C 1
ATOM 971 O O . ASP A 1 125 ? -5.226 -10.988 6.350 1.00 88.94 125 ASP A O 1
ATOM 975 N N . ARG A 1 126 ? -4.262 -9.001 6.697 1.00 93.94 126 ARG A N 1
ATOM 976 C CA . ARG A 1 126 ? -2.960 -9.547 7.075 1.00 93.94 126 ARG A CA 1
ATOM 977 C C . ARG A 1 126 ? -2.954 -10.007 8.531 1.00 93.94 126 ARG A C 1
ATOM 979 O O . ARG A 1 126 ? -3.246 -9.238 9.452 1.00 93.94 126 ARG A O 1
ATOM 986 N N . ALA A 1 127 ? -2.593 -11.269 8.745 1.00 91.56 127 ALA A N 1
ATOM 987 C CA . ALA A 1 127 ? -2.461 -11.854 10.080 1.00 91.56 127 ALA A CA 1
ATOM 988 C C . ALA A 1 127 ? -1.127 -11.497 10.762 1.00 91.56 127 ALA A C 1
ATOM 990 O O . ALA A 1 127 ? -1.028 -11.554 11.981 1.00 91.56 127 ALA A O 1
ATOM 991 N N . ASP A 1 128 ? -0.116 -11.109 9.986 1.00 93.31 128 ASP A N 1
ATOM 992 C CA . ASP A 1 128 ? 1.259 -10.824 10.412 1.00 93.31 128 ASP A CA 1
ATOM 993 C C . ASP A 1 128 ? 1.515 -9.337 10.721 1.00 93.31 128 ASP A C 1
ATOM 995 O O . ASP A 1 128 ? 2.662 -8.895 10.778 1.00 93.31 128 ASP A O 1
ATOM 999 N N . LEU A 1 129 ? 0.456 -8.546 10.926 1.00 96.31 129 LEU A N 1
ATOM 1000 C CA . LEU A 1 129 ? 0.601 -7.147 11.325 1.00 96.31 129 LEU A CA 1
ATOM 1001 C C . LEU A 1 129 ? 1.089 -7.033 12.767 1.00 96.31 129 LEU A C 1
ATOM 1003 O O . LEU A 1 129 ? 0.548 -7.657 13.678 1.00 96.31 129 LEU A O 1
ATOM 1007 N N . THR A 1 130 ? 2.060 -6.151 12.991 1.00 96.88 130 THR A N 1
ATOM 1008 C CA . THR A 1 130 ? 2.465 -5.784 14.349 1.00 96.88 130 THR A CA 1
ATOM 1009 C C . THR A 1 130 ? 1.440 -4.847 14.985 1.00 96.88 130 THR A C 1
ATOM 1011 O O . THR A 1 130 ? 0.732 -4.107 14.293 1.00 96.88 130 THR A O 1
ATOM 1014 N N . GLU A 1 131 ? 1.409 -4.791 16.319 1.00 96.38 131 GLU A N 1
ATOM 1015 C CA . GLU A 1 131 ? 0.560 -3.831 17.035 1.00 96.38 131 GLU A CA 1
ATOM 1016 C C . GLU A 1 131 ? 0.827 -2.388 16.570 1.00 96.38 131 GLU A C 1
ATOM 1018 O O . GLU A 1 131 ? -0.106 -1.613 16.380 1.00 96.38 131 GLU A O 1
ATOM 1023 N N . GLY A 1 132 ? 2.086 -2.031 16.291 1.00 97.62 132 GLY A N 1
ATOM 1024 C CA . GLY A 1 132 ? 2.445 -0.706 15.777 1.00 97.62 132 GLY A CA 1
ATOM 1025 C C . GLY A 1 132 ? 1.776 -0.366 14.438 1.00 97.62 132 GLY A C 1
ATOM 1026 O O . GLY A 1 132 ? 1.351 0.774 14.235 1.00 97.62 132 GLY A O 1
ATOM 1027 N N . MET A 1 133 ? 1.622 -1.346 13.542 1.00 98.44 133 MET A N 1
ATOM 1028 C CA . MET A 1 133 ? 0.897 -1.168 12.277 1.00 98.44 133 MET A CA 1
ATOM 1029 C C . MET A 1 133 ? -0.604 -0.992 12.522 1.00 98.44 133 MET A C 1
ATOM 1031 O O . MET A 1 133 ? -1.209 -0.077 11.959 1.00 98.44 133 MET A O 1
ATOM 1035 N N . LEU A 1 134 ? -1.190 -1.790 13.420 1.00 98.38 134 LEU A N 1
ATOM 1036 C CA . LEU A 1 134 ? -2.597 -1.664 13.816 1.00 98.38 134 LEU A CA 1
ATOM 1037 C C . LEU A 1 134 ? -2.891 -0.311 14.477 1.00 98.38 134 LEU A C 1
ATOM 1039 O O . LEU A 1 134 ? -3.890 0.325 14.150 1.00 98.38 134 LEU A O 1
ATOM 1043 N N . GLN A 1 135 ? -1.994 0.190 15.331 1.00 98.31 135 GLN A N 1
ATOM 1044 C CA . GLN A 1 135 ? -2.084 1.540 15.901 1.00 98.31 135 GLN A CA 1
ATOM 1045 C C . GLN A 1 135 ? -2.011 2.613 14.805 1.00 98.31 135 GLN A C 1
ATOM 1047 O O . GLN A 1 135 ? -2.732 3.612 14.851 1.00 98.31 135 GLN A O 1
ATOM 1052 N N . GLY A 1 136 ? -1.181 2.398 13.779 1.00 98.50 136 GLY A N 1
ATOM 1053 C CA . GLY A 1 136 ? -1.132 3.244 12.589 1.00 98.50 136 GLY A CA 1
ATOM 1054 C C . GLY A 1 136 ? -2.471 3.306 11.848 1.00 98.50 136 GLY A C 1
ATOM 1055 O O . GLY A 1 136 ? -2.917 4.400 11.491 1.00 98.50 136 GLY A O 1
ATOM 1056 N N . ILE A 1 137 ? -3.128 2.157 11.652 1.00 98.75 137 ILE A N 1
ATOM 1057 C CA . ILE A 1 137 ? -4.458 2.064 11.027 1.00 98.75 137 ILE A CA 1
ATOM 1058 C C . ILE A 1 137 ? -5.508 2.721 11.934 1.00 98.75 137 ILE A C 1
ATOM 1060 O O . ILE A 1 137 ? -6.279 3.563 11.479 1.00 98.75 137 ILE A O 1
ATOM 1064 N N . ALA A 1 138 ? -5.497 2.443 13.238 1.00 98.69 138 ALA A N 1
ATOM 1065 C CA . ALA A 1 138 ? -6.421 3.042 14.200 1.00 98.69 138 ALA A CA 1
ATOM 1066 C C . ALA A 1 138 ? -6.291 4.572 14.278 1.00 98.69 138 ALA A C 1
ATOM 1068 O O . ALA A 1 138 ? -7.291 5.281 14.408 1.00 98.69 138 ALA A O 1
ATOM 1069 N N . ALA A 1 139 ? -5.090 5.126 14.097 1.00 98.69 139 ALA A N 1
ATOM 1070 C CA . ALA A 1 139 ? -4.901 6.573 13.999 1.00 98.69 139 ALA A CA 1
ATOM 1071 C C . ALA A 1 139 ? -5.649 7.194 12.799 1.00 98.69 139 ALA A C 1
ATOM 1073 O O . ALA A 1 139 ? -6.015 8.374 12.844 1.00 98.69 139 ALA A O 1
ATOM 1074 N N . ARG A 1 140 ? -5.919 6.416 11.741 1.00 98.75 140 ARG A N 1
ATOM 1075 C CA . ARG A 1 140 ? -6.711 6.832 10.570 1.00 98.75 140 ARG A CA 1
ATOM 1076 C C . ARG A 1 140 ? -8.215 6.816 10.800 1.00 98.75 140 ARG A C 1
ATOM 1078 O O . ARG A 1 140 ? -8.940 7.441 10.031 1.00 98.75 140 ARG A O 1
ATOM 1085 N N . LEU A 1 141 ? -8.693 6.285 11.925 1.00 98.75 141 LEU A N 1
ATOM 1086 C CA . LEU A 1 141 ? -10.081 6.490 12.340 1.00 98.75 141 LEU A CA 1
ATOM 1087 C C . LEU A 1 141 ? -10.397 7.982 12.468 1.00 98.75 141 LEU A C 1
ATOM 1089 O O . LEU A 1 141 ? -11.533 8.364 12.246 1.00 98.75 141 LEU A O 1
ATOM 1093 N N . LYS A 1 142 ? -9.423 8.852 12.775 1.00 98.38 142 LYS A N 1
ATOM 1094 C CA . LYS A 1 142 ? -9.590 10.317 12.895 1.00 98.38 142 LYS A CA 1
ATOM 1095 C C . LYS A 1 142 ? -9.177 11.102 11.640 1.00 98.38 142 LYS A C 1
ATOM 1097 O O . LYS A 1 142 ? -8.988 12.310 11.735 1.00 98.38 142 LYS A O 1
ATOM 1102 N N . ASP A 1 143 ? -9.022 10.441 10.493 1.00 98.81 143 ASP A N 1
ATOM 1103 C CA . ASP A 1 143 ? -8.598 11.097 9.253 1.00 98.81 143 ASP A CA 1
ATOM 1104 C C . ASP A 1 143 ? -9.567 12.201 8.796 1.00 98.81 143 ASP A C 1
ATOM 1106 O O . ASP A 1 143 ? -10.773 12.131 9.044 1.00 98.81 143 ASP A O 1
ATOM 1110 N N . GLU A 1 144 ? -9.056 13.217 8.101 1.00 98.31 144 GLU A N 1
ATOM 1111 C CA . GLU A 1 144 ? -9.862 14.320 7.565 1.00 98.31 144 GLU A CA 1
ATOM 1112 C C . GLU A 1 144 ? -10.890 13.830 6.525 1.00 98.31 144 GLU A C 1
ATOM 1114 O O . GLU A 1 144 ? -12.044 14.290 6.509 1.00 98.31 144 GLU A O 1
ATOM 1119 N N . TYR A 1 145 ? -10.516 12.831 5.718 1.00 98.56 145 TYR A N 1
ATOM 1120 C CA . TYR A 1 145 ? -11.340 12.292 4.645 1.00 98.56 145 TYR A CA 1
ATOM 1121 C C . TYR A 1 145 ? -12.191 11.116 5.126 1.00 98.56 145 TYR A C 1
ATOM 1123 O O . TYR A 1 145 ? -11.692 10.143 5.691 1.00 98.56 145 TYR A O 1
ATOM 1131 N N . GLY A 1 146 ? -13.498 11.173 4.847 1.00 98.69 146 GLY A N 1
ATOM 1132 C CA . GLY A 1 146 ? -14.446 10.121 5.237 1.00 98.69 146 GLY A CA 1
ATOM 1133 C C . GLY A 1 146 ? -14.092 8.747 4.670 1.00 98.69 146 GLY A C 1
ATOM 1134 O O . GLY A 1 146 ? -14.169 7.756 5.388 1.00 98.69 146 GLY A O 1
ATOM 1135 N N . PHE A 1 147 ? -13.614 8.691 3.424 1.00 98.56 147 PHE A N 1
ATOM 1136 C CA . PHE A 1 147 ? -13.223 7.432 2.787 1.00 98.56 147 PHE A CA 1
ATOM 1137 C C . PHE A 1 147 ? -12.002 6.770 3.449 1.00 98.56 147 PHE A C 1
ATOM 1139 O O . PHE A 1 147 ? -11.913 5.547 3.456 1.00 98.56 147 PHE A O 1
ATOM 1146 N N . VAL A 1 148 ? -11.081 7.547 4.036 1.00 98.88 148 VAL A N 1
ATOM 1147 C CA . VAL A 1 148 ? -9.939 6.998 4.788 1.00 98.88 148 VAL A CA 1
ATOM 1148 C C . VAL A 1 148 ? -10.409 6.469 6.141 1.00 98.88 148 VAL A C 1
ATOM 1150 O O . VAL A 1 148 ? -10.007 5.382 6.548 1.00 98.88 148 VAL A O 1
ATOM 1153 N N . ARG A 1 149 ? -11.314 7.195 6.815 1.00 98.88 149 ARG A N 1
ATOM 1154 C CA . ARG A 1 149 ? -11.930 6.721 8.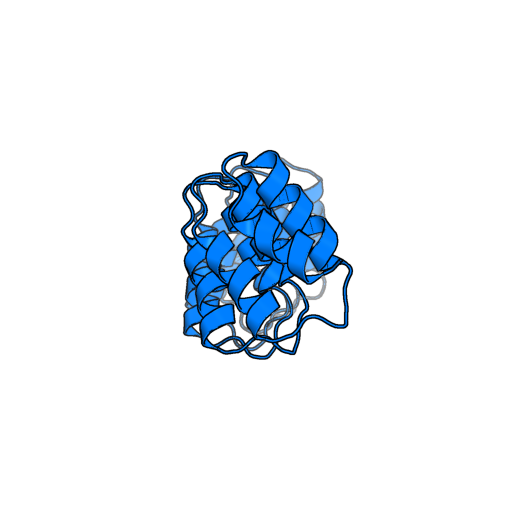065 1.00 98.88 149 ARG A CA 1
ATOM 1155 C C . ARG A 1 149 ? -12.692 5.409 7.859 1.00 98.88 149 ARG A C 1
ATOM 1157 O O . ARG A 1 149 ? -12.557 4.514 8.682 1.00 98.88 149 ARG A O 1
ATOM 1164 N N . GLN A 1 150 ? -13.454 5.283 6.768 1.00 98.62 150 GLN A N 1
ATOM 1165 C CA . GLN A 1 150 ? -14.160 4.043 6.409 1.00 98.62 150 GLN A CA 1
ATOM 1166 C C . GLN A 1 150 ? -13.190 2.876 6.220 1.00 98.62 150 GLN A C 1
ATOM 1168 O O . GLN A 1 150 ? -13.369 1.848 6.866 1.00 98.62 150 GLN A O 1
ATOM 1173 N N . ALA A 1 151 ? -12.139 3.064 5.414 1.00 98.62 151 ALA A N 1
ATOM 1174 C CA . ALA A 1 151 ? -11.124 2.036 5.195 1.00 98.62 151 ALA A CA 1
ATOM 1175 C C . ALA A 1 151 ? -10.472 1.595 6.517 1.00 98.62 151 ALA A C 1
ATOM 1177 O O . ALA A 1 151 ? -10.296 0.405 6.755 1.00 98.62 151 ALA A O 1
ATOM 1178 N N . ALA A 1 152 ? -10.171 2.540 7.416 1.00 98.75 152 ALA A N 1
ATOM 1179 C CA . ALA A 1 152 ? -9.600 2.227 8.725 1.00 98.75 152 ALA A CA 1
ATOM 1180 C C . ALA A 1 152 ? -10.538 1.370 9.589 1.00 98.75 152 ALA A C 1
ATOM 1182 O O . ALA A 1 152 ? -10.075 0.439 10.241 1.00 98.75 152 ALA A O 1
ATOM 1183 N N . ILE A 1 153 ? -11.846 1.656 9.592 1.00 98.56 153 ILE A N 1
ATOM 1184 C CA . ILE A 1 153 ? -12.818 0.828 10.319 1.00 98.56 153 ILE A CA 1
ATOM 1185 C C . ILE A 1 153 ? -12.875 -0.578 9.709 1.00 98.56 153 ILE A C 1
ATOM 1187 O O . ILE A 1 153 ? -12.806 -1.554 10.449 1.00 98.56 153 ILE A O 1
ATOM 1191 N N . GLN A 1 154 ? -12.949 -0.681 8.379 1.00 97.50 154 GLN A N 1
ATOM 1192 C CA . GLN A 1 154 ? -13.012 -1.964 7.669 1.00 97.50 154 GLN A CA 1
ATOM 1193 C C . GLN A 1 154 ? -11.776 -2.826 7.938 1.00 97.50 154 GLN A C 1
ATOM 1195 O O . GLN A 1 154 ? -11.913 -4.005 8.237 1.00 97.50 154 GLN A O 1
ATOM 1200 N N . ALA A 1 155 ? -10.577 -2.242 7.932 1.00 97.75 155 ALA A N 1
ATOM 1201 C CA . ALA A 1 155 ? -9.347 -2.986 8.197 1.00 97.75 155 ALA A CA 1
ATOM 1202 C C . ALA A 1 155 ? -9.200 -3.475 9.647 1.00 97.75 155 ALA A C 1
ATOM 1204 O O . ALA A 1 155 ? -8.466 -4.428 9.907 1.00 97.75 155 ALA A O 1
ATOM 1205 N N . LEU A 1 156 ? -9.886 -2.837 10.598 1.00 96.94 156 LEU A N 1
ATOM 1206 C CA . LEU A 1 156 ? -9.916 -3.263 11.999 1.00 96.94 156 LEU A CA 1
ATOM 1207 C C . LEU A 1 156 ? -11.106 -4.191 12.300 1.00 96.94 156 LEU A C 1
ATOM 1209 O O . LEU A 1 156 ? -11.137 -4.841 13.345 1.00 96.94 156 LEU A O 1
ATOM 1213 N N . GLN A 1 157 ? -12.094 -4.272 11.411 1.00 95.00 157 GLN A N 1
ATOM 1214 C CA . GLN A 1 157 ? -13.291 -5.079 11.612 1.00 95.00 157 GLN A CA 1
ATOM 1215 C C . GLN A 1 157 ? -12.944 -6.563 11.795 1.00 95.00 157 GLN A C 1
ATOM 1217 O O . GLN A 1 157 ? -12.099 -7.119 11.103 1.00 95.00 157 GLN A O 1
ATOM 1222 N N . GLY A 1 158 ? -13.604 -7.217 12.758 1.00 91.00 158 GLY A N 1
ATOM 1223 C CA . GLY A 1 158 ? -13.447 -8.655 13.014 1.00 91.00 158 GLY A CA 1
ATOM 1224 C C . GLY A 1 158 ? -12.107 -9.078 13.631 1.00 91.00 158 GLY A C 1
ATOM 1225 O O . GLY A 1 158 ? -11.952 -10.241 13.999 1.00 91.00 158 GLY A O 1
ATOM 1226 N N . ARG A 1 159 ? -11.152 -8.157 13.797 1.00 93.75 159 ARG A N 1
ATOM 1227 C CA . ARG A 1 159 ? -9.852 -8.446 14.406 1.00 93.75 159 ARG A CA 1
ATOM 1228 C C . ARG A 1 159 ? -9.971 -8.694 15.909 1.00 93.75 159 ARG A C 1
ATOM 1230 O O . ARG A 1 159 ? -10.537 -7.868 16.628 1.00 93.75 159 ARG A O 1
ATOM 1237 N N . ALA A 1 160 ? -9.417 -9.808 16.384 1.00 91.50 160 ALA A N 1
ATOM 1238 C CA . ALA A 1 160 ? -9.417 -10.187 17.802 1.00 91.50 160 ALA A CA 1
ATOM 1239 C C . ALA A 1 160 ? -8.267 -9.550 18.607 1.00 91.50 160 ALA A C 1
ATOM 1241 O O . ALA A 1 160 ? -8.324 -9.506 19.829 1.00 91.50 160 ALA A O 1
ATOM 1242 N N . ASP A 1 161 ? -7.238 -9.048 17.927 1.00 93.06 161 ASP A N 1
ATOM 1243 C CA . ASP A 1 161 ? -6.025 -8.448 18.495 1.00 93.06 161 ASP A CA 1
ATOM 1244 C C . ASP A 1 161 ? -6.127 -6.922 18.676 1.00 93.06 161 ASP A C 1
ATOM 1246 O O . ASP A 1 161 ? -5.118 -6.236 18.846 1.00 93.06 161 ASP A O 1
ATOM 1250 N N . LEU A 1 162 ? -7.344 -6.365 18.646 1.00 94.69 162 LEU A N 1
ATOM 1251 C CA . LEU A 1 162 ? -7.549 -4.939 18.885 1.00 94.69 162 LEU A CA 1
ATOM 1252 C C . LEU A 1 162 ? -7.411 -4.597 20.367 1.00 94.69 162 LEU A C 1
ATOM 1254 O O . LEU A 1 162 ? -7.991 -5.247 21.234 1.00 94.69 162 LEU A O 1
ATOM 1258 N N . THR A 1 163 ? -6.714 -3.500 20.651 1.00 95.00 163 THR A N 1
ATOM 1259 C CA . THR A 1 163 ? -6.685 -2.929 22.001 1.00 95.00 163 THR A CA 1
ATOM 1260 C C . THR A 1 163 ? -7.977 -2.164 22.299 1.00 95.00 163 THR A C 1
ATOM 1262 O O . THR A 1 163 ? -8.652 -1.672 21.389 1.00 95.00 163 THR A O 1
ATOM 1265 N N . GLU A 1 164 ? -8.290 -1.974 23.583 1.00 93.88 164 GLU A N 1
ATOM 1266 C CA . GLU A 1 164 ? -9.422 -1.144 24.022 1.00 93.88 164 GLU A CA 1
ATOM 1267 C C . GLU A 1 164 ? -9.393 0.261 23.395 1.00 93.88 164 GLU A C 1
ATOM 1269 O O . GLU A 1 164 ? -10.420 0.755 22.933 1.00 93.88 164 GLU A O 1
ATOM 1274 N N . GLY A 1 165 ? -8.214 0.883 23.280 1.00 95.06 165 GLY A N 1
ATOM 1275 C CA . GLY A 1 165 ? -8.079 2.199 22.650 1.00 95.06 165 GLY A CA 1
ATOM 1276 C C . GLY A 1 165 ? -8.468 2.211 21.165 1.00 95.06 165 GLY A C 1
ATOM 1277 O O . GLY A 1 165 ? -9.049 3.188 20.685 1.00 95.06 165 GLY A O 1
ATOM 1278 N N . MET A 1 166 ? -8.202 1.124 20.433 1.00 97.06 166 MET A N 1
ATOM 1279 C CA . MET A 1 166 ? -8.633 0.985 19.037 1.00 97.06 166 MET A CA 1
ATOM 1280 C C . MET A 1 166 ? -10.153 0.817 18.946 1.00 97.06 166 MET A C 1
ATOM 1282 O O . MET A 1 166 ? -10.787 1.483 18.125 1.00 97.06 166 MET A O 1
ATOM 1286 N N . LEU A 1 167 ? -10.745 -0.001 19.824 1.00 96.75 167 LEU A N 1
ATOM 1287 C CA . LEU A 1 167 ? -12.197 -0.195 19.903 1.00 96.75 167 LEU A CA 1
ATOM 1288 C C . LEU A 1 167 ? -12.924 1.113 20.229 1.00 96.75 167 LEU A C 1
ATOM 1290 O O . LEU A 1 167 ? -13.844 1.493 19.508 1.00 96.75 167 LEU A O 1
ATOM 1294 N N . GLN A 1 168 ? -12.457 1.865 21.229 1.00 96.12 168 GLN A N 1
ATOM 1295 C CA . GLN A 1 168 ? -12.980 3.200 21.548 1.00 96.12 168 GLN A CA 1
ATOM 1296 C C . GLN A 1 168 ? -12.876 4.157 20.352 1.00 96.12 168 GLN A C 1
ATOM 1298 O O . GLN A 1 168 ? -13.775 4.965 20.105 1.00 96.12 168 GLN A O 1
ATOM 1303 N N . GLY A 1 169 ? -11.801 4.049 19.565 1.00 97.44 169 GLY A N 1
ATOM 1304 C CA . GLY A 1 169 ? -11.650 4.776 18.308 1.00 97.44 169 GLY A CA 1
ATOM 1305 C C . GLY A 1 169 ? -12.776 4.484 17.311 1.00 97.44 169 GLY A C 1
ATOM 1306 O O . GLY A 1 169 ? -13.289 5.422 16.695 1.00 97.44 169 GLY A O 1
ATOM 1307 N N . ILE A 1 170 ? -13.174 3.215 17.169 1.00 97.69 170 ILE A N 1
ATOM 1308 C CA . ILE A 1 170 ? -14.283 2.786 16.301 1.00 97.69 170 ILE A CA 1
ATOM 1309 C C . ILE A 1 170 ? -15.623 3.249 16.887 1.00 97.69 170 ILE A C 1
ATOM 1311 O O . ILE A 1 170 ? -16.436 3.821 16.161 1.00 97.69 170 ILE A O 1
ATOM 1315 N N . VAL A 1 171 ? -15.844 3.114 18.199 1.00 97.75 171 VAL A N 1
ATOM 1316 C CA . VAL A 1 171 ? -17.073 3.594 18.862 1.00 97.75 171 VAL A CA 1
ATOM 1317 C C . VAL A 1 171 ? -17.258 5.102 18.673 1.00 97.75 171 VAL A C 1
ATOM 1319 O O . VAL A 1 171 ? -18.347 5.572 18.332 1.00 97.75 171 VAL A O 1
ATOM 1322 N N . ALA A 1 172 ? -16.177 5.882 18.737 1.00 97.69 172 ALA A N 1
ATOM 1323 C CA . ALA A 1 172 ? -16.209 7.315 18.452 1.00 97.69 172 ALA A CA 1
ATOM 1324 C C . ALA A 1 172 ? -16.622 7.657 17.001 1.00 97.69 172 ALA A C 1
ATOM 1326 O O . ALA A 1 172 ? -16.853 8.833 16.691 1.00 97.69 172 ALA A O 1
ATOM 1327 N N . ARG A 1 173 ? -16.692 6.683 16.082 1.00 98.31 173 ARG A N 1
ATOM 1328 C CA . ARG A 1 173 ? -17.197 6.847 14.705 1.00 98.31 173 ARG A CA 1
ATOM 1329 C C . ARG A 1 173 ? -18.701 6.642 14.563 1.00 98.31 173 ARG A C 1
ATOM 1331 O O . ARG A 1 173 ? -19.256 7.096 13.566 1.00 98.31 173 ARG A O 1
ATOM 1338 N N . LEU A 1 174 ? -19.399 6.157 15.590 1.00 97.50 174 LEU A N 1
ATOM 1339 C CA . LEU A 1 174 ? -20.870 6.173 15.628 1.00 97.50 174 LEU A CA 1
ATOM 1340 C C . LEU A 1 174 ? -21.450 7.598 15.564 1.00 97.50 174 LEU A C 1
ATOM 1342 O O . LEU A 1 174 ? -22.570 7.799 15.101 1.00 97.50 174 LEU A O 1
ATOM 1346 N N . LYS A 1 175 ? -20.670 8.603 15.986 1.00 97.62 175 LYS A N 1
ATOM 1347 C CA . LYS A 1 175 ? -21.023 10.035 15.952 1.00 97.62 175 LYS A CA 1
ATOM 1348 C C . LYS A 1 175 ? -20.347 10.795 14.801 1.00 97.62 175 LYS A C 1
ATOM 1350 O O . LYS A 1 175 ? -20.305 12.023 14.820 1.00 97.62 175 LYS A O 1
ATOM 1355 N N . ASP A 1 176 ? -19.778 10.094 13.817 1.00 98.62 176 ASP A N 1
ATOM 1356 C CA . ASP A 1 176 ? -19.085 10.738 12.697 1.00 98.62 176 ASP A CA 1
ATOM 1357 C C . ASP A 1 176 ? -20.033 11.615 11.860 1.00 98.62 176 ASP A C 1
ATOM 1359 O O . ASP A 1 176 ? -21.217 11.308 11.712 1.00 98.62 176 ASP A O 1
ATOM 1363 N N . LYS A 1 177 ? -19.517 12.702 11.275 1.00 97.44 177 LYS A N 1
ATOM 1364 C CA . LYS A 1 177 ? -20.291 13.594 10.393 1.00 97.44 177 LYS A CA 1
ATOM 1365 C C . LYS A 1 177 ? -20.776 12.886 9.124 1.00 97.44 177 LYS A C 1
ATOM 1367 O O . LYS A 1 177 ? -21.867 13.169 8.630 1.00 97.44 177 LYS A O 1
ATOM 1372 N N . ASP A 1 178 ? -19.985 11.950 8.613 1.00 98.19 178 ASP A N 1
ATOM 1373 C CA . ASP A 1 178 ? -20.270 11.206 7.395 1.00 98.19 178 ASP A CA 1
ATOM 1374 C C . ASP A 1 178 ? -21.169 9.998 7.701 1.00 98.19 178 ASP A C 1
ATOM 1376 O O . ASP A 1 178 ? -20.851 9.151 8.538 1.00 98.19 178 ASP A O 1
ATOM 1380 N N . ARG A 1 179 ? -22.308 9.910 7.004 1.00 98.12 179 ARG A N 1
ATOM 1381 C CA . ARG A 1 179 ? -23.281 8.821 7.179 1.00 98.12 179 ARG A CA 1
ATOM 1382 C C . ARG A 1 179 ? -22.701 7.439 6.889 1.00 98.12 179 ARG A C 1
ATOM 1384 O O . ARG A 1 179 ? -23.101 6.487 7.549 1.00 98.12 179 ARG A O 1
ATOM 1391 N N . PHE A 1 180 ? -21.785 7.332 5.933 1.00 97.69 180 PHE A N 1
ATOM 1392 C CA . PHE A 1 180 ? -21.190 6.058 5.544 1.00 97.69 180 PHE A CA 1
ATOM 1393 C C . PHE A 1 180 ? -20.162 5.607 6.583 1.00 97.69 180 PHE A C 1
ATOM 1395 O O . PHE A 1 180 ? -20.116 4.432 6.924 1.00 97.69 180 PHE A O 1
ATOM 1402 N N . VAL A 1 181 ? -19.417 6.548 7.177 1.00 98.62 181 VAL A N 1
ATOM 1403 C CA . VAL A 1 181 ? -18.525 6.246 8.310 1.00 98.62 181 VAL A CA 1
ATOM 1404 C C . VAL A 1 181 ? -19.328 5.718 9.501 1.00 98.62 181 VAL A C 1
ATOM 1406 O O . VAL A 1 181 ? -18.948 4.708 10.087 1.00 98.62 181 VAL A O 1
ATOM 1409 N N . ARG A 1 182 ? -20.463 6.354 9.835 1.00 98.56 182 ARG A N 1
ATOM 1410 C CA . ARG A 1 182 ? -21.342 5.866 10.912 1.00 98.56 182 ARG A CA 1
ATOM 1411 C C . ARG A 1 182 ? -21.869 4.460 10.635 1.00 98.56 182 ARG A C 1
ATOM 1413 O O . ARG A 1 182 ? -21.878 3.638 11.542 1.00 98.56 182 ARG A O 1
ATOM 1420 N N . GLN A 1 183 ? -22.301 4.192 9.402 1.00 98.06 183 GLN A N 1
ATOM 1421 C CA . GLN A 1 183 ? -22.810 2.879 9.007 1.00 98.06 183 GLN A CA 1
ATOM 1422 C C . GLN A 1 183 ? -21.752 1.785 9.200 1.00 98.06 183 GLN A C 1
ATOM 1424 O O . GLN A 1 183 ? -22.009 0.809 9.896 1.00 98.06 183 GLN A O 1
ATOM 1429 N N . VAL A 1 184 ? -20.551 1.983 8.655 1.00 97.62 184 VAL A N 1
ATOM 1430 C CA . VAL A 1 184 ? -19.460 1.002 8.763 1.00 97.62 184 VAL A CA 1
ATOM 1431 C C . VAL A 1 184 ? -19.012 0.826 10.222 1.00 97.62 184 VAL A C 1
ATOM 1433 O O . VAL A 1 184 ? -18.666 -0.276 10.630 1.00 97.62 184 VAL A O 1
ATOM 1436 N N . ALA A 1 185 ? -19.071 1.876 11.050 1.00 97.81 185 ALA A N 1
ATOM 1437 C CA . ALA A 1 185 ? -18.812 1.756 12.487 1.00 97.81 185 ALA A CA 1
ATOM 1438 C C . ALA A 1 185 ? -19.837 0.856 13.199 1.00 97.81 185 ALA A C 1
ATOM 1440 O O . ALA A 1 185 ? -19.449 0.047 14.037 1.00 97.81 185 ALA A O 1
ATOM 1441 N N . ILE A 1 186 ? -21.127 0.967 12.857 1.00 97.06 186 ILE A N 1
ATOM 1442 C CA . ILE A 1 186 ? -22.173 0.081 13.393 1.00 97.06 186 ILE A CA 1
ATOM 1443 C C . ILE A 1 186 ? -21.889 -1.368 12.987 1.00 97.06 186 ILE A C 1
ATOM 1445 O O . ILE A 1 186 ? -21.887 -2.248 13.844 1.00 97.06 186 ILE A O 1
ATOM 1449 N N . GLU A 1 187 ? -21.608 -1.604 11.704 1.00 95.81 187 GLU A N 1
ATOM 1450 C CA . GLU A 1 187 ? -21.310 -2.937 11.165 1.00 95.81 187 GLU A CA 1
ATOM 1451 C C . GLU A 1 187 ? -20.075 -3.560 11.838 1.00 95.81 187 GLU A C 1
ATOM 1453 O O . GLU A 1 187 ? -20.109 -4.723 12.234 1.00 95.81 187 GLU A O 1
ATOM 1458 N N . ALA A 1 188 ? -19.007 -2.784 12.049 1.00 95.31 188 ALA A N 1
ATOM 1459 C CA . ALA A 1 188 ? -17.772 -3.279 12.656 1.00 95.31 188 ALA A CA 1
ATOM 1460 C C . ALA A 1 188 ? -17.889 -3.616 14.153 1.00 95.31 188 ALA A C 1
ATOM 1462 O O . ALA A 1 188 ? -17.115 -4.429 14.664 1.00 95.31 188 ALA A O 1
ATOM 1463 N N . LEU A 1 189 ? -18.834 -2.991 14.859 1.00 94.75 189 LEU A N 1
ATOM 1464 C CA . LEU A 1 189 ? -19.105 -3.234 16.280 1.00 94.75 189 LEU A CA 1
ATOM 1465 C C . LEU A 1 189 ? -20.174 -4.313 16.498 1.00 94.75 189 LEU A C 1
ATOM 1467 O O . LEU A 1 189 ? -20.319 -4.829 17.608 1.00 94.75 189 LEU A O 1
ATOM 1471 N N . GLN A 1 190 ? -20.929 -4.666 15.458 1.00 92.19 190 GLN A N 1
ATOM 1472 C CA . GLN A 1 190 ? -22.018 -5.624 15.558 1.00 92.19 190 GLN A CA 1
ATOM 1473 C C . GLN A 1 190 ? -21.503 -7.004 15.993 1.00 92.19 190 GLN A C 1
ATOM 1475 O O . GLN A 1 190 ? -20.654 -7.609 15.344 1.00 92.19 190 GLN A O 1
ATOM 1480 N N . GLY A 1 191 ? -22.047 -7.522 17.097 1.00 81.94 191 GLY A N 1
ATOM 1481 C CA . GLY A 1 191 ? -21.716 -8.858 17.606 1.00 81.94 191 GLY A CA 1
ATOM 1482 C C . GLY A 1 191 ? -20.369 -8.966 18.330 1.00 81.94 191 GLY A C 1
ATOM 1483 O O . GLY A 1 191 ? -19.975 -10.076 18.684 1.00 81.94 191 GLY A O 1
ATOM 1484 N N . ARG A 1 192 ? -19.672 -7.849 18.583 1.00 89.75 192 ARG A N 1
ATOM 1485 C CA . ARG A 1 192 ? -18.441 -7.843 19.385 1.00 89.75 192 ARG A CA 1
ATOM 1486 C C . ARG A 1 192 ? -18.749 -8.023 20.874 1.00 89.75 192 ARG A C 1
ATOM 1488 O O . ARG A 1 192 ? -19.424 -7.197 21.480 1.00 89.75 192 ARG A O 1
ATOM 1495 N N . ALA A 1 193 ? -18.243 -9.111 21.454 1.00 84.75 193 ALA A N 1
ATOM 1496 C CA . ALA A 1 193 ? -18.429 -9.455 22.868 1.00 84.75 193 ALA A CA 1
ATOM 1497 C C . ALA A 1 193 ? -17.450 -8.732 23.813 1.00 84.75 193 ALA A C 1
ATOM 1499 O O . ALA A 1 193 ? -17.649 -8.736 25.023 1.00 84.75 193 ALA A O 1
ATOM 1500 N N . ASP A 1 194 ? -16.396 -8.124 23.266 1.00 86.31 194 ASP A N 1
ATOM 1501 C CA . ASP A 1 194 ? -15.355 -7.377 23.978 1.00 86.31 194 ASP A CA 1
ATOM 1502 C C . ASP A 1 194 ? -15.691 -5.884 24.167 1.00 86.31 194 ASP A C 1
ATOM 1504 O O . ASP A 1 194 ? -14.873 -5.124 24.684 1.00 86.31 194 ASP A O 1
ATOM 1508 N N . LEU A 1 195 ? -16.904 -5.460 23.790 1.00 85.38 195 LEU A N 1
ATOM 1509 C CA . LEU A 1 195 ? -17.413 -4.117 24.067 1.00 85.38 195 LEU A CA 1
ATOM 1510 C C . LEU A 1 195 ? -17.909 -4.015 25.511 1.00 85.38 195 LEU A C 1
ATOM 1512 O O . LEU A 1 195 ? -18.772 -4.781 25.941 1.00 85.38 195 LEU A O 1
ATOM 1516 N N . THR A 1 196 ? -17.393 -3.036 26.252 1.00 84.62 196 THR A N 1
ATOM 1517 C CA . THR A 1 196 ? -17.798 -2.758 27.637 1.00 84.62 196 THR A CA 1
ATOM 1518 C C . THR A 1 196 ? -18.692 -1.519 27.712 1.00 84.62 196 THR A 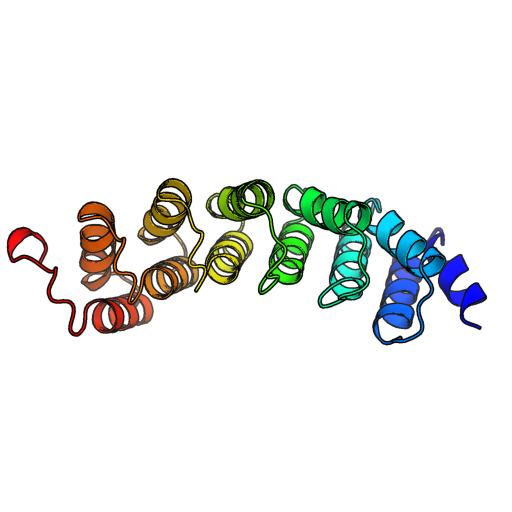C 1
ATOM 1520 O O . THR A 1 196 ? -18.637 -0.647 26.844 1.00 84.62 196 THR A O 1
ATOM 1523 N N . GLU A 1 197 ? -19.503 -1.399 28.772 1.00 77.62 197 GLU A N 1
ATOM 1524 C CA . GLU A 1 197 ? -20.363 -0.219 28.988 1.00 77.62 197 GLU A CA 1
ATOM 1525 C C . GLU A 1 197 ? -19.570 1.095 29.030 1.00 77.62 197 GLU A C 1
ATOM 1527 O O . GLU A 1 197 ? -20.074 2.124 28.599 1.00 77.62 197 GLU A O 1
ATOM 1532 N N . GLY A 1 198 ? -18.314 1.065 29.491 1.00 78.38 198 GLY A N 1
ATOM 1533 C CA . GLY A 1 198 ? -17.450 2.248 29.532 1.00 78.38 198 GLY A CA 1
ATOM 1534 C C . GLY A 1 198 ? -17.020 2.768 28.155 1.00 78.38 198 GLY A C 1
ATOM 1535 O O . GLY A 1 198 ? -16.505 3.882 28.068 1.00 78.38 198 GLY A O 1
ATOM 1536 N N . MET A 1 199 ? -17.213 1.983 27.090 1.00 82.38 199 MET A N 1
ATOM 1537 C CA . MET A 1 199 ? -16.855 2.369 25.723 1.00 82.38 199 MET A CA 1
ATOM 1538 C C . MET A 1 199 ? -18.001 3.048 24.955 1.00 82.38 199 MET A C 1
ATOM 1540 O O . MET A 1 199 ? -17.697 3.789 24.021 1.00 82.38 199 MET A O 1
ATOM 1544 N N . LEU A 1 200 ? -19.270 2.783 25.302 1.00 76.12 200 LEU A N 1
ATOM 1545 C CA . LEU A 1 200 ? -20.482 3.206 24.567 1.00 76.12 200 LEU A CA 1
ATOM 1546 C C . LEU A 1 200 ? -20.972 4.610 24.969 1.00 76.12 200 LEU A C 1
ATOM 1548 O O . LEU A 1 200 ? -21.341 5.388 24.052 1.00 76.12 200 LEU A O 1
#